Protein AF-A0A1V6EXH2-F1 (afdb_monomer_lite)

Sequence (211 aa):
MRMDSALADERDQISGRVRSLMQIILDRYKVGIEVVGVSLQQGGVRPPEQVQAAFDDVIKAGQERERAKNEAQAYANDVVPRAVGAASRLKEESEAYKARIVAQAQGDSQRFRSVLAEYQKAPQVTRDRMYLDAMQQMYGNVTKILVDSRQGSNLLYLPLDKIIQQAAAADAPAASVAAPAAPATTGTPAPAPAADSRTRDSARTRDREAR

Foldseek 3Di:
DDPVVCVVVVVVVVFVVVQVVVVVVCVVVVVPDHDPTDDDDPPPPDDDPVCPVVVVVVVVVVVVVVVVVVVVVVVCVVVVVVVVVVVVVVVVVVVVVVVVVVVVVVVVVVVVVVLVVVCVVPVPVSVVVVVVVVVCVVVVPDDDDDDDPPDDDPPPPDPVVVVVVVVVVVPPPPDDPDDDDDDDDDDDDDDDDDDDPVVVPVVPVVVPPPD

pLDDT: mean 75.91, std 19.48, range [35.06, 98.5]

Structure (mmCIF, N/CA/C/O backbone):
data_AF-A0A1V6EXH2-F1
#
_entry.id   AF-A0A1V6EXH2-F1
#
loop_
_atom_site.group_PDB
_atom_site.id
_atom_site.type_symbol
_atom_site.label_atom_id
_atom_site.label_alt_id
_atom_site.label_comp_id
_atom_site.label_asym_id
_atom_site.label_entity_id
_atom_site.label_seq_id
_atom_site.pdbx_PDB_ins_code
_atom_site.Cartn_x
_atom_site.Cartn_y
_atom_site.Cartn_z
_atom_site.occupancy
_atom_site.B_iso_or_equiv
_atom_site.auth_seq_id
_atom_site.auth_comp_id
_atom_site.auth_asym_id
_atom_site.auth_atom_id
_atom_site.pdbx_PDB_model_num
ATOM 1 N N . MET A 1 1 ? 16.613 -14.390 -39.609 1.00 47.38 1 MET A N 1
ATOM 2 C CA . MET A 1 1 ? 17.980 -13.985 -39.213 1.00 47.38 1 MET A CA 1
ATOM 3 C C . MET A 1 1 ? 18.166 -12.535 -39.617 1.00 47.38 1 MET A C 1
ATOM 5 O O . MET A 1 1 ? 17.734 -12.182 -40.706 1.00 47.38 1 MET A O 1
ATOM 9 N N . ARG A 1 2 ? 18.663 -11.681 -38.716 1.00 39.88 2 ARG A N 1
ATOM 10 C CA . ARG A 1 2 ? 18.810 -10.240 -38.971 1.00 39.88 2 ARG A CA 1
ATOM 11 C C . ARG A 1 2 ? 20.091 -10.000 -39.776 1.00 39.88 2 ARG A C 1
ATOM 13 O O . ARG A 1 2 ? 21.113 -10.603 -39.462 1.00 39.88 2 ARG A O 1
ATOM 20 N N . MET A 1 3 ? 20.027 -9.134 -40.789 1.00 54.81 3 MET A N 1
ATOM 21 C CA . MET A 1 3 ? 21.197 -8.676 -41.559 1.00 54.81 3 MET A CA 1
ATOM 22 C C . MET A 1 3 ? 22.310 -8.165 -40.626 1.00 54.81 3 MET A C 1
ATOM 24 O O . MET A 1 3 ? 23.476 -8.456 -40.848 1.00 54.81 3 MET A O 1
ATOM 28 N N . ASP A 1 4 ? 21.952 -7.524 -39.513 1.00 58.16 4 ASP A N 1
ATOM 29 C CA . ASP A 1 4 ? 22.918 -6.938 -38.573 1.00 58.16 4 ASP A CA 1
ATOM 30 C C . ASP A 1 4 ? 23.831 -7.970 -37.885 1.00 58.16 4 ASP A C 1
ATOM 32 O O . ASP A 1 4 ? 25.011 -7.700 -37.673 1.00 58.16 4 ASP A O 1
ATOM 36 N N . SER A 1 5 ? 23.317 -9.167 -37.568 1.00 56.59 5 SER A N 1
ATOM 37 C CA . SER A 1 5 ? 24.128 -10.257 -36.997 1.00 56.59 5 SER A CA 1
ATOM 38 C C . SER A 1 5 ? 24.990 -10.950 -38.054 1.00 56.59 5 SER A C 1
ATOM 40 O O . SER A 1 5 ? 26.109 -11.350 -37.758 1.00 56.59 5 SER A O 1
ATOM 42 N N . ALA A 1 6 ? 24.507 -11.025 -39.301 1.00 54.91 6 ALA A N 1
ATOM 43 C CA . ALA A 1 6 ? 25.288 -11.563 -40.413 1.00 54.91 6 ALA A CA 1
ATOM 44 C C . ALA A 1 6 ? 26.480 -10.650 -40.738 1.00 54.91 6 ALA A C 1
ATOM 46 O O . ALA A 1 6 ? 27.594 -11.133 -40.875 1.00 54.91 6 ALA A O 1
ATOM 47 N N . LEU A 1 7 ? 26.307 -9.323 -40.732 1.00 59.25 7 LEU A N 1
ATOM 48 C CA . LEU A 1 7 ? 27.417 -8.402 -40.991 1.00 59.25 7 LEU A CA 1
ATOM 49 C C . LEU A 1 7 ? 28.504 -8.413 -39.907 1.00 59.25 7 LEU A C 1
ATOM 51 O O . LEU A 1 7 ? 29.644 -8.095 -40.221 1.00 59.25 7 LEU A O 1
ATOM 55 N N . ALA A 1 8 ? 28.195 -8.717 -38.645 1.00 59.34 8 ALA A N 1
ATOM 56 C CA . ALA A 1 8 ? 29.207 -8.773 -37.586 1.00 59.34 8 ALA A CA 1
ATOM 57 C C . ALA A 1 8 ? 29.942 -10.123 -37.565 1.00 59.34 8 ALA A C 1
ATOM 59 O O . ALA A 1 8 ? 31.173 -10.138 -37.538 1.00 59.34 8 ALA A O 1
ATOM 60 N N . ASP A 1 9 ? 29.205 -11.233 -37.657 1.00 63.34 9 ASP A N 1
ATOM 61 C CA . ASP A 1 9 ? 29.773 -12.585 -37.610 1.00 63.34 9 ASP A CA 1
ATOM 62 C C . ASP A 1 9 ? 30.491 -12.962 -38.921 1.00 63.34 9 ASP A C 1
ATOM 64 O O . ASP A 1 9 ? 31.535 -13.617 -38.902 1.00 63.34 9 ASP A O 1
ATOM 68 N N . GLU A 1 10 ? 30.011 -12.493 -40.079 1.00 62.16 10 GLU A N 1
ATOM 69 C CA . GLU A 1 10 ? 30.690 -12.721 -41.363 1.00 62.16 10 GLU A CA 1
ATOM 70 C C . GLU A 1 10 ? 31.970 -11.884 -41.503 1.00 62.16 10 GLU A C 1
ATOM 72 O O . GLU A 1 10 ? 32.851 -12.246 -42.281 1.00 62.16 10 GLU A O 1
ATOM 77 N N . ARG A 1 11 ? 32.151 -10.798 -40.734 1.00 63.56 11 ARG A N 1
ATOM 78 C CA . ARG A 1 11 ? 33.383 -9.983 -40.790 1.00 63.56 11 ARG A CA 1
ATOM 79 C C . ARG A 1 11 ? 34.610 -10.727 -40.290 1.00 63.56 11 ARG A C 1
ATOM 81 O O . ARG A 1 11 ? 35.684 -10.544 -40.865 1.00 63.56 11 ARG A O 1
ATOM 88 N N . ASP A 1 12 ? 34.457 -11.553 -39.262 1.00 69.19 12 ASP A N 1
ATOM 89 C CA . ASP A 1 12 ? 35.560 -12.357 -38.731 1.00 69.19 12 ASP A CA 1
ATOM 90 C C . ASP A 1 12 ? 35.916 -13.513 -39.684 1.00 69.19 12 ASP A C 1
ATOM 92 O O . ASP A 1 12 ? 37.083 -13.820 -39.930 1.00 69.19 12 ASP A O 1
ATOM 96 N N . GLN A 1 13 ? 34.909 -14.080 -40.354 1.00 74.81 13 GLN A N 1
ATOM 97 C CA . GLN A 1 13 ? 35.129 -15.107 -41.375 1.00 74.81 13 GLN A CA 1
ATOM 98 C C . GLN A 1 13 ? 35.760 -14.538 -42.660 1.00 74.81 13 GLN A C 1
ATOM 100 O O . GLN A 1 13 ? 36.641 -15.165 -43.260 1.00 74.81 13 GLN A O 1
ATOM 105 N N . ILE A 1 14 ? 35.351 -13.338 -43.086 1.00 74.56 14 ILE A N 1
ATOM 106 C CA . ILE A 1 14 ? 35.898 -12.660 -44.270 1.00 74.56 14 ILE A CA 1
ATOM 107 C C . ILE A 1 14 ? 37.341 -12.211 -44.018 1.00 74.56 14 ILE A C 1
ATOM 109 O O . ILE A 1 14 ? 38.189 -12.408 -44.890 1.00 74.56 14 ILE A O 1
ATOM 113 N N . SER A 1 15 ? 37.656 -11.657 -42.842 1.00 73.12 15 SER A N 1
ATOM 114 C CA . SER A 1 15 ? 39.022 -11.232 -42.504 1.00 73.12 15 SER A CA 1
ATOM 115 C C . SER A 1 15 ? 40.001 -12.418 -42.521 1.00 73.12 15 SER A C 1
ATOM 117 O O . SER A 1 15 ? 41.083 -12.314 -43.110 1.00 73.12 15 SER A O 1
ATOM 119 N N . GLY A 1 16 ? 39.589 -13.579 -41.994 1.00 82.56 16 GLY A N 1
ATOM 120 C CA . GLY A 1 16 ? 40.359 -14.824 -42.041 1.00 82.56 16 GLY A CA 1
ATOM 121 C C . GLY A 1 16 ? 40.574 -15.346 -43.465 1.00 82.56 16 GLY A C 1
ATOM 122 O O . GLY A 1 16 ? 41.691 -15.720 -43.839 1.00 82.56 16 GLY A O 1
ATOM 123 N N . ARG A 1 17 ? 39.535 -15.301 -44.308 1.00 81.19 17 ARG A N 1
ATOM 124 C CA . ARG A 1 17 ? 39.637 -15.728 -45.711 1.00 81.19 17 ARG A CA 1
ATOM 125 C C . ARG A 1 17 ? 40.546 -14.807 -46.526 1.00 81.19 17 ARG A C 1
ATOM 127 O O . ARG A 1 17 ? 41.393 -15.303 -47.266 1.00 81.19 17 ARG A O 1
ATOM 134 N N . VAL A 1 18 ? 40.431 -13.490 -46.361 1.00 83.94 18 VAL A N 1
ATOM 135 C CA . VAL A 1 18 ? 41.292 -12.503 -47.039 1.00 83.94 18 VAL A CA 1
ATOM 136 C C . VAL A 1 18 ? 42.749 -12.656 -46.605 1.00 83.94 18 VAL A C 1
ATOM 138 O O . VAL A 1 18 ? 43.633 -12.652 -47.462 1.00 83.94 18 VAL A O 1
ATOM 141 N N . ARG A 1 19 ? 43.008 -12.883 -45.310 1.00 84.88 19 ARG A N 1
ATOM 142 C CA . ARG A 1 19 ? 44.354 -13.175 -44.793 1.00 84.88 19 ARG A CA 1
ATOM 143 C C . ARG A 1 19 ? 44.974 -14.385 -45.490 1.00 84.88 19 ARG A C 1
ATOM 145 O O . ARG A 1 19 ? 46.097 -14.291 -45.975 1.00 84.88 19 ARG A O 1
ATOM 152 N N . SER A 1 20 ? 44.235 -15.494 -45.581 1.00 85.00 20 SER A N 1
ATOM 153 C CA . SER A 1 20 ? 44.726 -16.717 -46.234 1.00 85.00 20 SER A CA 1
ATOM 154 C C . SER A 1 20 ? 45.063 -16.494 -47.714 1.00 85.00 20 SER A C 1
ATOM 156 O O . SER A 1 20 ? 46.105 -16.935 -48.191 1.00 85.00 20 SER A O 1
ATOM 158 N N . LEU A 1 21 ? 44.225 -15.739 -48.430 1.00 85.88 21 LEU A N 1
ATOM 159 C CA . LEU A 1 21 ? 44.400 -15.450 -49.852 1.00 85.88 21 LEU A CA 1
ATOM 160 C C . LEU A 1 21 ? 45.595 -14.521 -50.099 1.00 85.88 21 LEU A C 1
ATOM 162 O O . LEU A 1 21 ? 46.380 -14.762 -51.014 1.00 85.88 21 LEU A O 1
ATOM 166 N N . MET A 1 22 ? 45.773 -13.499 -49.257 1.00 84.50 22 MET A N 1
ATOM 167 C CA . MET A 1 22 ? 46.944 -12.622 -49.314 1.00 84.50 22 MET A CA 1
ATOM 168 C C . MET A 1 22 ? 48.240 -13.372 -49.002 1.00 84.50 22 MET A C 1
ATOM 170 O O . MET A 1 22 ? 49.219 -13.173 -49.716 1.00 84.50 22 MET A O 1
ATOM 174 N N . GLN A 1 23 ? 48.240 -14.271 -48.011 1.00 85.88 23 GLN A N 1
ATOM 175 C CA . GLN A 1 23 ? 49.413 -15.091 -47.697 1.00 85.88 23 GLN A CA 1
ATOM 176 C C . GLN A 1 23 ? 49.798 -15.987 -48.885 1.00 85.88 23 GLN A C 1
ATOM 178 O O . GLN A 1 23 ? 50.945 -15.966 -49.314 1.00 85.88 23 GLN A O 1
ATOM 183 N N . ILE A 1 24 ? 48.827 -16.666 -49.515 1.00 88.31 24 ILE A N 1
ATOM 184 C CA . ILE A 1 24 ? 49.066 -17.502 -50.709 1.00 88.31 24 ILE A CA 1
ATOM 185 C C . ILE A 1 24 ? 49.686 -16.693 -51.861 1.00 88.31 24 ILE A C 1
ATOM 187 O O . ILE A 1 24 ? 50.555 -17.192 -52.580 1.00 88.31 24 ILE A O 1
ATOM 191 N N . ILE A 1 25 ? 49.236 -15.451 -52.066 1.00 87.19 25 ILE A N 1
ATOM 192 C CA . ILE A 1 25 ? 49.776 -14.572 -53.110 1.00 87.19 25 ILE A CA 1
ATOM 193 C C . ILE A 1 25 ? 51.211 -14.148 -52.760 1.00 87.19 25 ILE A C 1
ATOM 195 O O . ILE A 1 25 ? 52.095 -14.252 -53.608 1.00 87.19 25 ILE A O 1
ATOM 199 N N . LEU A 1 26 ? 51.470 -13.720 -51.523 1.00 85.19 26 LEU A N 1
ATOM 200 C CA . LEU A 1 26 ? 52.796 -13.273 -51.077 1.00 85.19 26 LEU A CA 1
ATOM 201 C C . LEU A 1 26 ? 53.833 -14.409 -51.054 1.00 85.19 26 LEU A C 1
ATOM 203 O O . LEU A 1 26 ? 54.982 -14.192 -51.448 1.00 85.19 26 LEU A O 1
ATOM 207 N N . ASP A 1 27 ? 53.420 -15.626 -50.696 1.00 86.12 27 ASP A N 1
ATOM 208 C CA . ASP A 1 27 ? 54.259 -16.829 -50.737 1.00 86.12 27 ASP A CA 1
ATOM 209 C C . ASP A 1 27 ? 54.620 -17.205 -52.180 1.00 86.12 27 ASP A C 1
ATOM 211 O O . ASP A 1 27 ? 55.762 -17.569 -52.473 1.00 86.12 27 ASP A O 1
ATOM 215 N N . ARG A 1 28 ? 53.675 -17.044 -53.120 1.00 88.88 28 ARG A N 1
ATOM 216 C CA . ARG A 1 28 ? 53.922 -17.255 -54.556 1.00 88.88 28 ARG A CA 1
ATOM 217 C C . ARG A 1 28 ? 54.954 -16.275 -55.111 1.00 88.88 28 ARG A C 1
ATOM 219 O O . ARG A 1 28 ? 55.785 -16.674 -55.923 1.00 88.88 28 ARG A O 1
ATOM 226 N N . TYR A 1 29 ? 54.918 -15.021 -54.666 1.00 87.81 29 TYR A N 1
ATOM 227 C CA . TYR A 1 29 ? 55.912 -14.009 -55.033 1.00 87.81 29 TYR A CA 1
ATOM 228 C C . 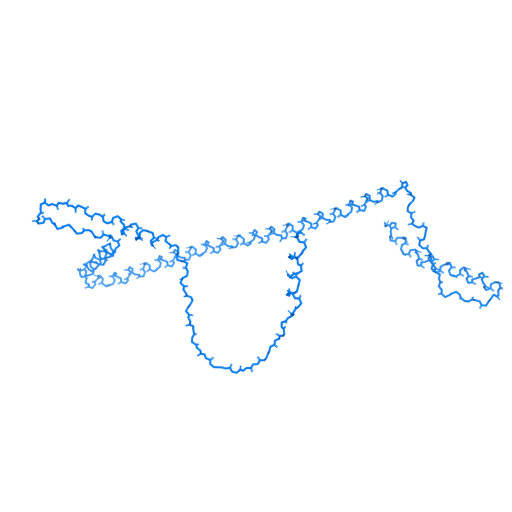TYR A 1 29 ? 57.220 -14.111 -54.223 1.00 87.81 29 TYR A C 1
ATOM 230 O O . TYR A 1 29 ? 58.145 -13.347 -54.487 1.00 87.81 29 TYR A O 1
ATOM 238 N N . LYS A 1 30 ? 57.331 -15.062 -53.277 1.00 81.38 30 LYS A N 1
ATOM 239 C CA . LYS A 1 30 ? 58.504 -15.292 -52.410 1.00 81.38 30 LYS A CA 1
ATOM 240 C C . LYS A 1 30 ? 59.009 -14.027 -51.707 1.00 81.38 30 LYS A C 1
ATOM 242 O O . LYS A 1 30 ? 60.212 -13.809 -51.589 1.00 81.38 30 LYS A O 1
ATOM 247 N N . VAL A 1 31 ? 58.086 -13.193 -51.230 1.00 82.62 31 VAL A N 1
ATOM 248 C CA . VAL A 1 31 ? 58.415 -11.870 -50.668 1.00 82.62 31 VAL A CA 1
ATOM 249 C C . VAL A 1 31 ? 58.897 -11.955 -49.207 1.00 82.62 31 VAL A C 1
ATOM 251 O O . VAL A 1 31 ? 59.455 -10.995 -48.690 1.00 82.62 31 VAL A O 1
ATOM 254 N N . GLY A 1 32 ? 58.732 -13.104 -48.535 1.00 81.06 32 GLY A N 1
ATOM 255 C CA . GLY A 1 32 ? 59.211 -13.317 -47.159 1.00 81.06 32 GLY A CA 1
ATOM 256 C C . GLY A 1 32 ? 58.443 -12.529 -46.088 1.00 81.06 32 GLY A C 1
ATOM 257 O O . GLY A 1 32 ? 58.979 -12.284 -45.012 1.00 81.06 32 GLY A O 1
ATOM 258 N N . ILE A 1 33 ? 57.208 -12.110 -46.388 1.00 83.88 33 ILE A N 1
ATOM 259 C CA . ILE A 1 33 ? 56.345 -11.317 -45.502 1.00 83.88 33 ILE A CA 1
ATOM 260 C C . ILE A 1 33 ? 55.236 -12.216 -44.939 1.00 83.88 33 ILE A C 1
ATOM 262 O O . ILE A 1 33 ? 54.557 -12.912 -45.695 1.00 83.88 33 ILE A O 1
ATOM 266 N N . GLU A 1 34 ? 55.019 -12.160 -43.624 1.00 81.50 34 GLU A N 1
ATOM 267 C CA . GLU A 1 34 ? 53.921 -12.850 -42.936 1.00 81.50 34 GLU A CA 1
ATOM 268 C C . GLU A 1 34 ? 52.808 -11.861 -42.557 1.00 81.50 34 GLU A C 1
ATOM 270 O O . GLU A 1 34 ? 53.052 -10.832 -41.921 1.00 81.50 34 GLU A O 1
ATOM 275 N N . VAL A 1 35 ? 51.564 -12.163 -42.939 1.00 80.06 35 VAL A N 1
ATOM 276 C CA . VAL A 1 35 ? 50.403 -11.322 -42.613 1.00 80.06 35 VAL A CA 1
ATOM 277 C C . VAL A 1 35 ? 49.869 -11.685 -41.223 1.00 80.06 35 VAL A C 1
ATOM 279 O O . VAL A 1 35 ? 49.237 -12.728 -41.035 1.00 80.06 35 VAL A O 1
ATOM 282 N N . VAL A 1 36 ? 50.071 -10.795 -40.245 1.00 80.25 36 VAL A N 1
ATOM 283 C CA . VAL A 1 36 ? 49.641 -10.983 -38.841 1.00 80.25 36 VAL A CA 1
ATOM 284 C C . VAL A 1 36 ? 48.136 -10.744 -38.654 1.00 80.25 36 VAL A C 1
ATOM 286 O O . VAL A 1 36 ? 47.489 -11.435 -37.870 1.00 80.25 36 VAL A O 1
ATOM 289 N N . GLY A 1 37 ? 47.541 -9.823 -39.415 1.00 75.69 37 GLY A N 1
ATOM 290 C CA . GLY A 1 37 ? 46.107 -9.545 -39.349 1.00 75.69 37 GLY A CA 1
ATOM 291 C C . GLY A 1 37 ? 45.640 -8.589 -40.441 1.00 75.69 37 GLY A C 1
ATOM 292 O O . GLY A 1 37 ? 46.395 -7.729 -40.889 1.00 75.69 37 GLY A O 1
ATOM 293 N N . VAL A 1 38 ? 44.388 -8.751 -40.870 1.00 75.94 38 VAL A N 1
ATOM 294 C CA . VAL A 1 38 ? 43.744 -7.880 -41.860 1.00 75.94 38 VAL A CA 1
ATOM 295 C C . VAL A 1 38 ? 42.632 -7.106 -41.164 1.00 75.94 38 VAL A C 1
ATOM 297 O O . VAL A 1 38 ? 41.680 -7.698 -40.662 1.00 75.94 38 VAL A O 1
ATOM 300 N N . SER A 1 39 ? 42.749 -5.779 -41.144 1.00 72.75 39 SER A N 1
ATOM 301 C CA . SER A 1 39 ? 41.699 -4.893 -40.639 1.00 72.75 39 SER A CA 1
ATOM 302 C C . SER A 1 39 ? 40.881 -4.358 -41.811 1.00 72.75 39 SER A C 1
ATOM 304 O O . SER A 1 39 ? 41.386 -3.583 -42.625 1.00 72.75 39 SER A O 1
ATOM 306 N N . LEU A 1 40 ? 39.618 -4.784 -41.925 1.00 69.12 40 LEU A N 1
ATOM 307 C CA . LEU A 1 40 ? 38.683 -4.201 -42.889 1.00 69.12 40 LEU A CA 1
ATOM 308 C C . LEU A 1 40 ? 38.353 -2.773 -42.436 1.00 69.12 40 LEU A C 1
ATOM 310 O O . LEU A 1 40 ? 37.683 -2.576 -41.418 1.00 69.12 40 LEU A O 1
ATOM 314 N N . GLN A 1 41 ? 38.814 -1.776 -43.196 1.00 65.25 41 GLN A N 1
ATOM 315 C CA . GLN A 1 41 ? 38.466 -0.380 -42.948 1.00 65.25 41 GLN A CA 1
ATOM 316 C C . GLN A 1 41 ? 36.952 -0.198 -43.112 1.00 65.25 41 GLN A C 1
ATOM 318 O O . GLN A 1 41 ? 36.366 -0.556 -44.131 1.00 65.25 41 GLN A O 1
ATOM 323 N N . GLN A 1 42 ? 36.319 0.369 -42.087 1.00 58.34 42 GLN A N 1
ATOM 324 C CA . GLN A 1 42 ? 34.865 0.498 -41.915 1.00 58.34 42 GLN A CA 1
ATOM 325 C C . GLN A 1 42 ? 34.169 1.410 -42.957 1.00 58.34 42 GLN A C 1
ATOM 327 O O . GLN A 1 42 ? 32.986 1.706 -42.824 1.00 58.34 42 GLN A O 1
ATOM 332 N N . GLY A 1 43 ? 34.877 1.867 -43.994 1.00 52.59 43 GLY A N 1
ATOM 333 C CA . GLY A 1 43 ? 34.437 2.921 -44.914 1.00 52.59 43 GLY A CA 1
ATOM 334 C C . GLY A 1 43 ? 33.373 2.534 -45.949 1.00 52.59 43 GLY A C 1
ATOM 335 O O . GLY A 1 43 ? 32.924 3.409 -46.678 1.00 52.59 43 GLY A O 1
ATOM 336 N N . GLY A 1 44 ? 32.960 1.264 -46.035 1.00 52.59 44 GLY A N 1
ATOM 337 C CA . GLY A 1 44 ? 32.038 0.776 -47.076 1.00 52.59 44 GLY A CA 1
ATOM 338 C C . GLY A 1 44 ? 30.628 0.394 -46.614 1.00 52.59 44 GLY A C 1
ATOM 339 O O . GLY A 1 44 ? 29.803 0.042 -47.447 1.00 52.59 44 GLY A O 1
ATOM 340 N N . VAL A 1 45 ? 30.327 0.449 -45.314 1.00 56.94 45 VAL A N 1
ATOM 341 C CA . VAL A 1 45 ? 29.019 0.028 -44.768 1.00 56.94 45 VAL A CA 1
ATOM 342 C C . VAL A 1 45 ? 28.205 1.253 -44.346 1.00 56.94 45 VAL A C 1
ATOM 344 O O . VAL A 1 45 ? 27.707 1.348 -43.229 1.00 56.94 45 VAL A O 1
ATOM 347 N N . ARG A 1 46 ? 28.112 2.247 -45.234 1.00 59.72 46 ARG A N 1
ATOM 348 C CA . ARG A 1 46 ? 27.093 3.297 -45.135 1.00 59.72 46 ARG A CA 1
ATOM 349 C C . ARG A 1 46 ? 25.968 2.930 -46.099 1.00 59.72 46 ARG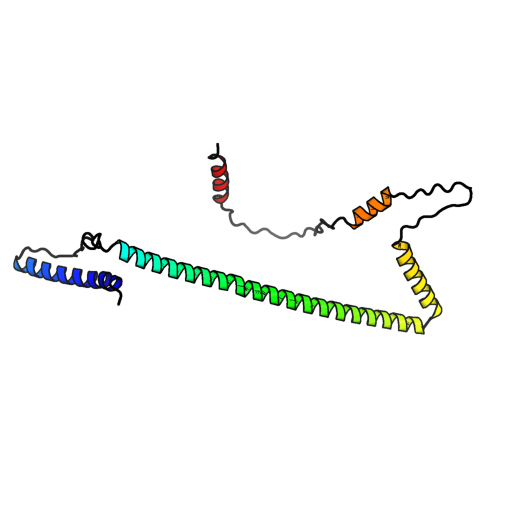 A C 1
ATOM 351 O O . ARG A 1 46 ? 26.254 2.771 -47.286 1.00 59.72 46 ARG A O 1
ATOM 358 N N . PRO A 1 47 ? 24.717 2.782 -45.628 1.00 62.03 47 PRO A N 1
ATOM 359 C CA . PRO A 1 47 ? 23.583 2.622 -46.524 1.00 62.03 47 PRO A CA 1
ATOM 360 C C . PRO A 1 47 ? 23.562 3.792 -47.522 1.00 62.03 47 PRO A C 1
ATOM 362 O O . PRO A 1 47 ? 23.792 4.930 -47.100 1.00 62.03 47 PRO A O 1
ATOM 365 N N . PRO A 1 48 ? 23.329 3.556 -48.824 1.00 74.31 48 PRO A N 1
ATOM 366 C CA . PRO A 1 48 ? 23.150 4.641 -49.786 1.00 74.31 48 PRO A CA 1
ATOM 367 C C . PRO A 1 48 ? 22.022 5.570 -49.310 1.00 74.31 48 PRO A C 1
ATOM 369 O O . PRO A 1 48 ? 21.053 5.097 -48.713 1.00 74.31 48 PRO A O 1
ATOM 372 N N . GLU A 1 49 ? 22.134 6.881 -49.554 1.00 74.44 49 GLU A N 1
ATOM 373 C CA . GLU A 1 49 ? 21.227 7.898 -48.972 1.00 74.44 49 GLU A CA 1
ATOM 374 C C . GLU A 1 49 ? 19.738 7.608 -49.211 1.00 74.44 49 GLU A C 1
ATOM 376 O O . GLU A 1 49 ? 18.893 7.928 -48.382 1.00 74.44 49 GLU A O 1
ATOM 381 N N . GLN A 1 50 ? 19.426 6.907 -50.302 1.00 74.12 50 GLN A N 1
ATOM 382 C CA . GLN A 1 50 ? 18.072 6.519 -50.693 1.00 74.12 50 GLN A CA 1
ATOM 383 C C . GLN A 1 50 ? 17.369 5.581 -49.691 1.00 74.12 50 GLN A C 1
ATOM 385 O O . GLN A 1 50 ? 16.146 5.499 -49.720 1.00 74.12 50 GLN A O 1
ATOM 390 N N . VAL A 1 51 ? 18.102 4.876 -48.814 1.00 76.25 51 VAL A N 1
ATOM 391 C CA . VAL A 1 51 ? 17.527 3.876 -47.885 1.00 76.25 51 VAL A CA 1
ATOM 392 C C . VAL A 1 51 ? 17.763 4.224 -46.408 1.00 76.25 51 VAL A C 1
ATOM 394 O O . VAL A 1 51 ? 17.168 3.597 -45.537 1.00 76.25 51 VAL A O 1
ATOM 397 N N . GLN A 1 52 ? 18.567 5.247 -46.096 1.00 78.12 52 GLN A N 1
ATOM 398 C CA . GLN A 1 52 ? 18.862 5.640 -44.706 1.00 78.12 52 GLN A CA 1
ATOM 399 C C . GLN A 1 52 ? 17.591 5.982 -43.917 1.00 78.12 52 GLN A C 1
ATOM 401 O O . GLN A 1 52 ? 17.389 5.432 -42.840 1.00 78.12 52 GLN A O 1
ATOM 406 N N . ALA A 1 53 ? 16.679 6.766 -44.505 1.00 85.62 53 ALA A N 1
ATOM 407 C CA . ALA A 1 53 ? 15.434 7.167 -43.846 1.00 85.62 53 ALA A CA 1
ATOM 408 C C . ALA A 1 53 ? 14.569 5.968 -43.402 1.00 85.62 53 ALA A C 1
ATOM 410 O O . ALA A 1 53 ? 14.054 5.951 -42.289 1.00 85.62 53 ALA A O 1
ATOM 411 N N . ALA A 1 54 ? 14.461 4.927 -44.235 1.00 85.06 54 ALA A N 1
ATOM 412 C CA . ALA A 1 54 ? 13.672 3.739 -43.908 1.00 85.06 54 ALA A CA 1
ATOM 413 C C . ALA A 1 54 ? 14.318 2.880 -42.803 1.00 85.06 54 ALA A C 1
ATOM 415 O O . ALA A 1 54 ? 13.610 2.270 -42.002 1.00 85.06 54 ALA A O 1
ATOM 416 N N . PHE A 1 55 ? 15.653 2.827 -42.739 1.00 82.69 55 PHE A N 1
ATOM 417 C CA . PHE A 1 55 ? 16.361 2.146 -41.650 1.00 82.69 55 PHE A CA 1
ATOM 418 C C . PHE A 1 55 ? 16.255 2.920 -40.334 1.00 82.69 55 PHE A C 1
ATOM 420 O O . PHE A 1 55 ? 15.991 2.313 -39.293 1.00 82.69 55 PHE A O 1
ATOM 427 N N . ASP A 1 56 ? 16.399 4.243 -40.387 1.00 87.06 56 ASP A N 1
ATOM 428 C CA . ASP A 1 56 ? 16.252 5.115 -39.223 1.00 87.06 56 ASP A CA 1
ATOM 429 C C . ASP A 1 56 ? 14.839 5.010 -38.632 1.00 87.06 56 ASP A C 1
ATOM 431 O O . ASP A 1 56 ? 14.685 4.903 -37.413 1.00 87.06 56 ASP A O 1
ATOM 435 N N . ASP A 1 57 ? 13.812 4.919 -39.482 1.00 90.69 57 ASP A N 1
ATOM 436 C CA . ASP A 1 57 ? 12.429 4.703 -39.055 1.00 90.69 57 ASP A CA 1
ATOM 437 C C . ASP A 1 57 ? 12.235 3.358 -38.340 1.00 90.69 57 ASP A C 1
ATOM 439 O O . ASP A 1 57 ? 11.579 3.302 -37.297 1.00 90.69 57 ASP A O 1
ATOM 443 N N . VAL A 1 58 ? 12.837 2.269 -38.833 1.00 91.69 58 VAL A N 1
ATOM 444 C CA . VAL A 1 58 ? 12.758 0.951 -38.174 1.00 91.69 58 VAL A CA 1
ATOM 445 C C . VAL A 1 58 ? 13.454 0.968 -36.814 1.00 91.69 58 VAL A C 1
ATOM 447 O O . VAL A 1 58 ? 12.934 0.404 -35.846 1.00 91.69 58 VAL A O 1
ATOM 450 N N . ILE A 1 59 ? 14.608 1.630 -36.708 1.00 89.38 59 ILE A N 1
ATOM 451 C CA . ILE A 1 59 ? 15.331 1.768 -35.438 1.00 89.38 59 ILE A CA 1
ATOM 452 C C . ILE A 1 59 ? 14.505 2.602 -34.457 1.00 89.38 59 ILE A C 1
ATOM 454 O O . ILE A 1 59 ? 14.320 2.186 -33.310 1.00 89.38 59 ILE A O 1
ATOM 458 N N . LYS A 1 60 ? 13.959 3.737 -34.906 1.00 94.88 60 LYS A N 1
ATOM 459 C CA . LYS A 1 60 ? 13.112 4.613 -34.094 1.00 94.88 60 LYS A CA 1
ATOM 460 C C . LYS A 1 60 ? 11.863 3.884 -33.602 1.00 94.88 60 LYS A C 1
ATOM 462 O O . LYS A 1 60 ? 11.593 3.896 -32.403 1.00 94.88 60 LYS A O 1
ATOM 467 N N . ALA A 1 61 ? 11.161 3.173 -34.483 1.00 95.06 61 ALA A N 1
ATOM 468 C CA . ALA A 1 61 ? 10.001 2.365 -34.117 1.00 95.06 61 ALA A CA 1
ATOM 469 C C . ALA A 1 61 ? 10.366 1.246 -33.125 1.00 95.06 61 ALA A C 1
ATOM 471 O O . ALA A 1 61 ? 9.619 0.972 -32.185 1.00 95.06 61 ALA A O 1
ATOM 472 N N . GLY A 1 62 ? 11.533 0.614 -33.292 1.00 95.81 62 GLY A N 1
ATOM 473 C CA . GLY A 1 62 ? 12.046 -0.388 -32.359 1.00 95.81 62 GLY A CA 1
ATOM 474 C C . GLY A 1 62 ? 12.306 0.181 -30.962 1.00 95.81 62 GLY A C 1
ATOM 475 O O . GLY A 1 62 ? 11.891 -0.419 -29.967 1.00 95.81 62 GLY A O 1
ATOM 476 N N . GLN A 1 63 ? 12.944 1.351 -30.887 1.00 96.00 63 GLN A N 1
ATOM 477 C CA . GLN A 1 63 ? 13.200 2.059 -29.631 1.00 96.00 63 GLN A CA 1
ATOM 478 C C . GLN A 1 63 ? 11.903 2.514 -28.963 1.00 96.00 63 GLN A C 1
ATOM 480 O O . GLN A 1 63 ? 11.739 2.331 -27.760 1.00 96.00 63 GLN A O 1
ATOM 485 N N . GLU A 1 64 ? 10.964 3.059 -29.734 1.00 97.12 64 GLU A N 1
ATOM 486 C CA . GLU A 1 64 ? 9.674 3.518 -29.224 1.00 97.12 64 GLU A CA 1
ATOM 487 C C . GLU A 1 64 ? 8.832 2.357 -28.690 1.00 97.12 64 GLU A C 1
ATOM 489 O O . GLU A 1 64 ? 8.267 2.453 -27.603 1.00 97.12 64 GLU A O 1
ATOM 494 N N . ARG A 1 65 ? 8.843 1.206 -29.372 1.00 96.81 65 ARG A N 1
ATOM 495 C CA . ARG A 1 65 ? 8.216 -0.024 -28.875 1.00 96.81 65 ARG A CA 1
ATOM 496 C C . ARG A 1 65 ? 8.819 -0.479 -27.546 1.00 96.81 65 ARG A C 1
ATOM 498 O O . ARG A 1 65 ? 8.081 -0.860 -26.639 1.00 96.81 65 ARG A O 1
ATOM 505 N N . GLU A 1 66 ? 10.147 -0.476 -27.427 1.00 97.31 66 GLU A N 1
ATOM 506 C CA . GLU A 1 66 ? 10.811 -0.897 -26.189 1.00 97.31 66 GLU A CA 1
ATOM 507 C C . GLU A 1 66 ? 10.552 0.101 -25.054 1.00 97.31 66 GLU A C 1
ATOM 509 O O . GLU A 1 66 ? 10.269 -0.302 -23.927 1.00 97.31 66 GLU A O 1
ATOM 514 N N . ARG A 1 67 ? 10.547 1.401 -25.365 1.00 97.56 67 ARG A N 1
ATOM 515 C CA . ARG A 1 67 ? 10.171 2.462 -24.430 1.00 97.56 67 ARG A CA 1
ATOM 516 C C . ARG A 1 67 ? 8.738 2.289 -23.935 1.00 97.56 67 ARG A C 1
ATOM 518 O O . ARG A 1 67 ? 8.537 2.227 -22.728 1.00 97.56 67 ARG A O 1
ATOM 525 N N . ALA A 1 68 ? 7.772 2.136 -24.838 1.00 97.75 68 ALA A N 1
ATOM 526 C CA . ALA A 1 68 ? 6.368 1.938 -24.487 1.00 97.75 68 ALA A CA 1
ATOM 527 C C . ALA A 1 68 ? 6.170 0.681 -23.624 1.00 97.75 68 ALA A C 1
ATOM 529 O O . ALA A 1 68 ? 5.397 0.685 -22.667 1.00 97.75 68 ALA A O 1
ATOM 530 N N . LYS A 1 69 ? 6.913 -0.395 -23.912 1.00 97.88 69 LYS A N 1
ATOM 531 C CA . LYS A 1 69 ? 6.895 -1.616 -23.099 1.00 97.88 69 LYS A CA 1
ATOM 532 C C . LYS A 1 69 ? 7.456 -1.377 -21.695 1.00 97.88 69 LYS A C 1
ATOM 534 O O . LYS A 1 69 ? 6.845 -1.820 -20.724 1.00 97.88 69 LYS A O 1
ATOM 539 N N . ASN A 1 70 ? 8.581 -0.674 -21.579 1.00 97.50 70 ASN A N 1
ATOM 540 C CA . ASN A 1 70 ? 9.189 -0.345 -20.289 1.00 97.50 70 ASN A CA 1
ATOM 541 C C . ASN A 1 70 ? 8.297 0.593 -19.465 1.00 97.50 70 ASN A C 1
ATOM 543 O O . ASN A 1 70 ? 8.143 0.387 -18.265 1.00 97.50 70 ASN A O 1
ATOM 547 N N . GLU A 1 71 ? 7.660 1.575 -20.102 1.00 97.62 71 GLU A N 1
ATOM 548 C CA . GLU A 1 71 ? 6.698 2.477 -19.461 1.00 97.62 71 GLU A CA 1
ATOM 549 C C . GLU A 1 71 ? 5.460 1.716 -18.965 1.00 97.62 71 GLU A C 1
ATOM 551 O O . GLU A 1 71 ? 5.046 1.897 -17.821 1.00 97.62 71 GLU A O 1
ATOM 556 N N . ALA A 1 72 ? 4.913 0.797 -19.767 1.00 97.44 72 ALA A N 1
ATOM 557 C CA . ALA A 1 72 ? 3.792 -0.047 -19.353 1.00 97.44 72 ALA A CA 1
ATOM 558 C C . ALA A 1 72 ? 4.156 -0.966 -18.175 1.00 97.44 72 ALA A C 1
ATOM 560 O O . ALA A 1 72 ? 3.370 -1.125 -17.239 1.00 97.44 72 ALA A O 1
ATOM 561 N N . GLN A 1 73 ? 5.359 -1.549 -18.189 1.00 97.88 73 GLN A N 1
ATOM 562 C CA . GLN A 1 73 ? 5.861 -2.351 -17.073 1.00 97.88 73 GLN A CA 1
ATOM 563 C C . GLN A 1 73 ? 6.064 -1.503 -15.817 1.00 97.88 73 GLN A C 1
ATOM 565 O O . GLN A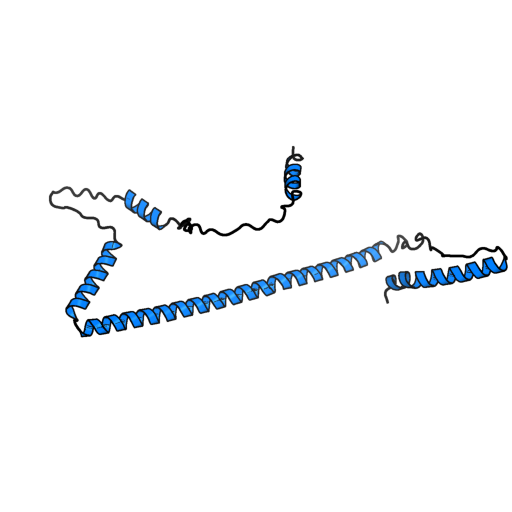 1 73 ? 5.652 -1.918 -14.737 1.00 97.88 73 GLN A O 1
ATOM 570 N N . ALA A 1 74 ? 6.642 -0.306 -15.943 1.00 97.56 74 ALA A N 1
ATOM 571 C CA . ALA A 1 74 ? 6.795 0.625 -14.831 1.00 97.56 74 ALA A CA 1
ATOM 572 C C . ALA A 1 74 ? 5.434 1.022 -14.239 1.00 97.56 74 ALA A C 1
ATOM 574 O O . ALA A 1 74 ? 5.273 1.009 -13.021 1.00 97.56 74 ALA A O 1
ATOM 575 N N . TYR A 1 75 ? 4.436 1.291 -15.087 1.00 97.38 75 TYR A N 1
ATOM 576 C CA . TYR A 1 75 ? 3.078 1.606 -14.651 1.00 97.38 75 TYR A CA 1
ATOM 577 C C . TYR A 1 75 ? 2.432 0.440 -13.892 1.00 97.38 75 TYR A C 1
ATOM 579 O O . TYR A 1 75 ? 1.902 0.632 -12.799 1.00 97.38 75 TYR A O 1
ATOM 587 N N . ALA A 1 76 ? 2.525 -0.786 -14.415 1.00 97.06 76 ALA A N 1
ATOM 588 C CA . ALA A 1 76 ? 2.027 -1.974 -13.722 1.00 97.06 76 ALA A CA 1
ATOM 589 C C . ALA A 1 76 ? 2.733 -2.185 -12.369 1.00 97.06 76 ALA A C 1
ATOM 591 O O . ALA A 1 76 ? 2.080 -2.476 -11.365 1.00 97.06 76 ALA A O 1
ATOM 592 N N . ASN A 1 77 ? 4.051 -1.977 -12.339 1.00 97.44 77 ASN A N 1
ATOM 593 C CA . ASN A 1 77 ? 4.870 -2.100 -11.138 1.00 97.44 77 ASN A CA 1
ATOM 594 C C . ASN A 1 77 ? 4.607 -0.995 -10.097 1.00 97.44 77 ASN A C 1
ATOM 596 O O . ASN A 1 77 ? 4.918 -1.213 -8.933 1.00 97.44 77 ASN A O 1
ATOM 600 N N . ASP A 1 78 ? 4.033 0.157 -10.460 1.00 96.94 78 ASP A N 1
ATOM 601 C CA . ASP A 1 78 ? 3.580 1.177 -9.493 1.00 96.94 78 ASP A CA 1
ATOM 602 C C . ASP A 1 78 ? 2.136 0.917 -9.033 1.00 96.94 78 ASP A C 1
ATOM 604 O O . ASP A 1 78 ? 1.840 0.911 -7.835 1.00 96.94 78 ASP A O 1
ATOM 608 N N . VAL A 1 79 ? 1.221 0.640 -9.967 1.00 98.00 79 VAL A N 1
ATOM 609 C CA . VAL A 1 79 ? -0.213 0.530 -9.660 1.00 98.00 79 VAL A CA 1
ATOM 610 C C . VAL A 1 79 ? -0.537 -0.720 -8.850 1.00 98.00 79 VAL A C 1
ATOM 612 O O . VAL A 1 79 ? -1.291 -0.628 -7.878 1.00 98.00 79 VAL A O 1
ATOM 615 N N . VAL A 1 80 ? 0.024 -1.880 -9.206 1.00 97.31 80 VAL A N 1
ATOM 616 C CA . VAL A 1 80 ? -0.309 -3.143 -8.528 1.00 97.31 80 VAL A CA 1
ATOM 617 C C . VAL A 1 80 ? 0.108 -3.107 -7.051 1.00 97.31 80 VAL A C 1
ATOM 619 O O . VAL A 1 80 ? -0.755 -3.339 -6.200 1.00 97.31 80 VAL A O 1
ATOM 622 N N . PRO A 1 81 ? 1.353 -2.742 -6.683 1.00 97.88 81 PRO A N 1
ATOM 623 C CA . PRO A 1 81 ? 1.739 -2.660 -5.275 1.00 97.88 81 PRO A CA 1
ATOM 624 C C . PRO A 1 81 ? 0.985 -1.574 -4.512 1.00 97.88 81 PRO A C 1
ATOM 626 O O . PRO A 1 81 ? 0.624 -1.783 -3.355 1.00 97.88 81 PRO A O 1
ATOM 629 N N . ARG A 1 82 ? 0.689 -0.432 -5.149 1.00 97.69 82 ARG A N 1
ATOM 630 C CA . ARG A 1 82 ? -0.095 0.637 -4.520 1.00 97.69 82 ARG A CA 1
ATOM 631 C C . ARG A 1 82 ? -1.517 0.182 -4.197 1.00 97.69 82 ARG A C 1
ATOM 633 O O . ARG A 1 82 ? -2.000 0.444 -3.096 1.00 97.69 82 ARG A O 1
ATOM 640 N N . ALA A 1 83 ? -2.170 -0.520 -5.123 1.00 97.69 83 ALA A N 1
ATOM 641 C CA . ALA A 1 83 ? -3.507 -1.068 -4.921 1.00 97.69 83 ALA A CA 1
ATOM 642 C C . ALA A 1 83 ? -3.521 -2.146 -3.826 1.00 97.69 83 ALA A C 1
ATOM 644 O O . ALA A 1 83 ? -4.374 -2.105 -2.941 1.00 97.69 83 ALA A O 1
ATOM 645 N N . VAL A 1 84 ? -2.542 -3.059 -3.830 1.00 98.06 84 VAL A N 1
ATOM 646 C CA . VAL A 1 84 ? -2.396 -4.082 -2.781 1.00 98.06 84 VAL A CA 1
ATOM 647 C C . VAL A 1 84 ? -2.147 -3.435 -1.418 1.00 98.06 84 VAL A C 1
ATOM 649 O O . VAL A 1 84 ? -2.803 -3.795 -0.445 1.00 98.06 84 VAL A O 1
ATOM 652 N N . GLY A 1 85 ? -1.269 -2.433 -1.340 1.00 98.25 85 GLY A N 1
ATOM 653 C CA . GLY A 1 85 ? -1.005 -1.700 -0.102 1.00 98.25 85 GLY A CA 1
ATOM 654 C C . GLY A 1 85 ? -2.235 -0.958 0.430 1.00 98.25 85 GLY A C 1
ATOM 655 O O . GLY A 1 85 ? -2.490 -0.969 1.634 1.00 98.25 85 GLY A O 1
ATOM 656 N N . ALA A 1 86 ? -3.031 -0.349 -0.454 1.00 98.06 86 ALA A N 1
ATOM 657 C CA . ALA A 1 86 ? -4.288 0.291 -0.075 1.00 98.06 86 ALA A CA 1
ATOM 658 C C . ALA A 1 86 ? -5.323 -0.728 0.433 1.00 98.06 86 ALA A C 1
ATOM 660 O O . ALA A 1 86 ? -5.973 -0.483 1.449 1.00 98.06 86 ALA A O 1
ATOM 661 N N . ALA A 1 87 ? -5.437 -1.884 -0.228 1.00 97.94 87 ALA A N 1
ATOM 662 C CA . ALA A 1 87 ? -6.332 -2.958 0.191 1.00 97.94 87 ALA A CA 1
ATOM 663 C C . ALA A 1 87 ? -5.938 -3.533 1.561 1.00 97.94 87 ALA A C 1
ATOM 665 O O . ALA A 1 87 ? -6.800 -3.692 2.426 1.00 97.94 87 ALA A O 1
ATOM 666 N N . SER A 1 88 ? -4.645 -3.787 1.790 1.00 98.12 88 SER A N 1
ATOM 667 C CA . SER A 1 88 ? -4.139 -4.247 3.089 1.00 98.12 88 SER A CA 1
ATOM 668 C C . SER A 1 88 ? -4.420 -3.234 4.195 1.00 98.12 88 SER A C 1
ATOM 670 O O . SER A 1 88 ? -4.934 -3.613 5.242 1.00 98.12 88 SER A O 1
ATOM 672 N N . ARG A 1 89 ? -4.191 -1.938 3.941 1.00 98.31 89 ARG A N 1
ATOM 673 C CA . ARG A 1 89 ? -4.501 -0.873 4.905 1.00 98.31 89 ARG A CA 1
ATOM 674 C C . ARG A 1 89 ? -5.982 -0.846 5.274 1.00 98.31 89 ARG A C 1
ATOM 676 O O . ARG A 1 89 ? -6.310 -0.785 6.452 1.00 98.31 89 ARG A O 1
ATOM 683 N N . LEU A 1 90 ? -6.873 -0.919 4.284 1.00 98.25 90 LEU A N 1
ATOM 684 C CA . LEU A 1 90 ? -8.318 -0.920 4.524 1.00 98.25 90 LEU A CA 1
ATOM 685 C C . LEU A 1 90 ? -8.758 -2.146 5.336 1.00 98.25 90 LEU A C 1
ATOM 687 O O . LEU A 1 90 ? -9.628 -2.050 6.206 1.00 98.25 90 LEU A O 1
ATOM 691 N N . LYS A 1 91 ? -8.145 -3.304 5.070 1.00 98.25 91 LYS A N 1
ATOM 692 C CA . LYS A 1 91 ? -8.394 -4.531 5.826 1.00 98.25 91 LYS A CA 1
ATOM 693 C C . LYS A 1 91 ? -7.935 -4.392 7.278 1.00 98.25 91 LYS A C 1
ATOM 695 O O . LYS A 1 91 ? -8.722 -4.671 8.177 1.00 98.25 91 LYS A O 1
ATOM 700 N N . GLU A 1 92 ? -6.715 -3.914 7.507 1.00 98.12 92 GLU A N 1
ATOM 701 C CA . GLU A 1 92 ? -6.175 -3.680 8.852 1.00 98.12 92 GLU A CA 1
ATOM 702 C C . GLU A 1 92 ? -6.995 -2.641 9.624 1.00 98.12 92 GLU A C 1
ATOM 704 O O . GLU A 1 92 ? -7.289 -2.841 10.798 1.00 98.12 92 GLU A O 1
ATOM 709 N N . GLU A 1 93 ? -7.441 -1.566 8.972 1.00 98.25 93 GLU A N 1
ATOM 710 C CA . GLU A 1 93 ? -8.310 -0.559 9.586 1.00 98.25 93 GLU A CA 1
ATOM 711 C C . GLU A 1 93 ? -9.667 -1.150 9.991 1.00 98.25 93 GLU A C 1
ATOM 713 O O . GLU A 1 93 ? -10.158 -0.901 11.095 1.00 98.25 93 GLU A O 1
ATOM 718 N N . SER A 1 94 ? -10.245 -1.999 9.138 1.00 98.12 94 SER A N 1
ATOM 719 C CA . SER A 1 94 ? -11.499 -2.703 9.430 1.00 98.12 94 SER A CA 1
ATOM 720 C C . SER A 1 94 ? -11.342 -3.684 10.596 1.00 98.12 94 SER A C 1
ATOM 722 O O . SER A 1 94 ? -12.199 -3.757 11.481 1.00 98.12 94 SER A O 1
ATOM 724 N N . GLU A 1 95 ? -10.236 -4.429 10.629 1.00 98.12 95 GLU A N 1
ATOM 725 C CA . GLU A 1 95 ? -9.906 -5.348 11.719 1.00 98.12 95 GLU A CA 1
ATOM 726 C C . GLU A 1 95 ? -9.646 -4.595 13.029 1.00 98.12 95 GLU A C 1
ATOM 728 O O . GLU A 1 95 ? -10.164 -4.994 14.074 1.00 98.12 95 GLU A O 1
ATOM 733 N N . ALA A 1 96 ? -8.937 -3.466 12.976 1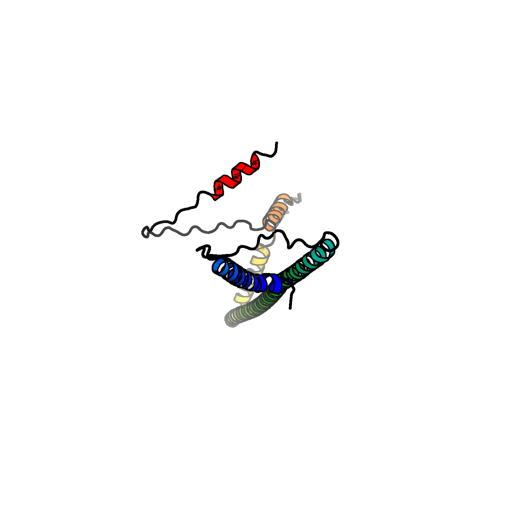.00 98.50 96 ALA A N 1
ATOM 734 C CA . ALA A 1 96 ? -8.707 -2.592 14.119 1.00 98.50 96 ALA A CA 1
ATOM 735 C C . ALA A 1 96 ? -10.014 -1.985 14.645 1.00 98.50 96 ALA A C 1
ATOM 737 O O . ALA A 1 96 ? -10.234 -1.954 15.858 1.00 98.50 96 ALA A O 1
ATOM 738 N N . TYR A 1 97 ? -10.911 -1.546 13.757 1.00 98.25 97 TYR A N 1
ATOM 739 C CA . TYR A 1 97 ? -12.232 -1.051 14.140 1.00 98.25 97 TYR A CA 1
ATOM 740 C C . TYR A 1 97 ? -13.049 -2.144 14.830 1.00 98.25 97 TYR A C 1
ATOM 742 O O . TYR A 1 97 ? -13.549 -1.942 15.938 1.00 98.25 97 TYR A O 1
ATOM 750 N N . LYS A 1 98 ? -13.115 -3.340 14.235 1.00 98.19 98 LYS A N 1
ATOM 751 C CA . LYS A 1 98 ? -13.780 -4.498 14.841 1.00 98.19 98 LYS A CA 1
ATOM 752 C C . LYS A 1 98 ? -13.197 -4.818 16.218 1.00 98.19 98 LYS A C 1
ATOM 754 O O . LYS A 1 98 ? -13.953 -4.987 17.173 1.00 98.19 98 LYS A O 1
ATOM 759 N N . ALA A 1 99 ? -11.872 -4.883 16.336 1.00 98.19 99 ALA A N 1
ATOM 760 C CA . ALA A 1 99 ? -11.191 -5.161 17.595 1.00 98.19 99 ALA A CA 1
ATOM 761 C C . ALA A 1 99 ? -11.497 -4.093 18.653 1.00 98.19 99 ALA A C 1
ATOM 763 O O . ALA A 1 99 ? -11.784 -4.439 19.796 1.00 98.19 99 ALA A O 1
ATOM 764 N N . ARG A 1 100 ? -11.521 -2.809 18.269 1.00 98.19 100 ARG A N 1
ATOM 765 C CA . ARG A 1 100 ? -11.897 -1.698 19.152 1.00 98.19 100 ARG A CA 1
ATOM 766 C C . ARG A 1 100 ? -13.316 -1.864 19.688 1.00 98.19 100 ARG A C 1
ATOM 768 O O . ARG A 1 100 ? -13.510 -1.765 20.894 1.00 98.19 100 ARG A O 1
ATOM 775 N N . ILE A 1 101 ? -14.286 -2.153 18.820 1.00 98.31 101 ILE A N 1
ATOM 776 C CA . ILE A 1 101 ? -15.687 -2.337 19.228 1.00 98.31 101 ILE A CA 1
ATOM 777 C C . ILE A 1 101 ? -15.834 -3.544 20.159 1.00 98.31 101 ILE A C 1
ATOM 779 O O . ILE A 1 101 ? -16.496 -3.445 21.190 1.00 98.31 101 ILE A O 1
ATOM 783 N N . VAL A 1 102 ? -15.183 -4.667 19.845 1.00 98.12 102 VAL A N 1
ATOM 784 C CA . VAL A 1 102 ? -15.215 -5.864 20.700 1.00 98.12 102 VAL A CA 1
ATOM 785 C C . VAL A 1 102 ? -14.573 -5.585 22.059 1.00 98.12 102 VAL A C 1
ATOM 787 O O . VAL A 1 102 ? -15.167 -5.915 23.083 1.00 98.12 102 VAL A O 1
ATOM 790 N N . ALA A 1 103 ? -13.401 -4.949 22.088 1.00 97.88 103 ALA A N 1
ATOM 791 C CA . ALA A 1 103 ? -12.705 -4.615 23.327 1.00 97.88 103 ALA A CA 1
ATOM 792 C C . ALA A 1 103 ? -13.506 -3.626 24.184 1.00 97.88 103 ALA A C 1
ATOM 794 O O . ALA A 1 103 ? -13.615 -3.813 25.394 1.00 97.88 103 ALA A O 1
ATOM 795 N N . GLN A 1 104 ? -14.123 -2.617 23.564 1.00 97.94 104 GLN A N 1
ATOM 796 C CA . GLN A 1 104 ? -14.995 -1.673 24.256 1.00 97.94 104 GLN A CA 1
ATOM 797 C C . GLN A 1 104 ? -16.220 -2.383 24.843 1.00 97.94 104 GLN A C 1
ATOM 799 O O . GLN A 1 104 ? -16.487 -2.247 26.033 1.00 97.94 104 GLN A O 1
ATOM 804 N N . ALA A 1 105 ? -16.910 -3.215 24.057 1.00 97.62 105 ALA A N 1
ATOM 805 C CA . ALA A 1 105 ? -18.066 -3.973 24.532 1.00 97.62 105 ALA A CA 1
ATOM 806 C C . ALA A 1 105 ? -17.705 -4.937 25.677 1.00 97.62 105 ALA A C 1
ATOM 808 O O . ALA A 1 105 ? -18.459 -5.078 26.644 1.00 97.62 105 ALA A O 1
ATOM 809 N N . GLN A 1 106 ? -16.541 -5.589 25.600 1.00 97.56 106 GLN A N 1
ATOM 810 C CA . GLN A 1 106 ? -16.028 -6.446 26.669 1.00 97.56 106 GLN A CA 1
ATOM 811 C C . GLN A 1 106 ? -15.688 -5.642 27.926 1.00 97.56 106 GLN A C 1
ATOM 813 O O . GLN A 1 106 ? -16.083 -6.047 29.020 1.00 97.56 106 GLN A O 1
ATOM 818 N N . GLY A 1 107 ? -15.014 -4.499 27.782 1.00 97.94 107 GLY A N 1
ATOM 819 C CA . GLY A 1 107 ? -14.693 -3.597 28.886 1.00 97.94 107 GLY A CA 1
ATOM 820 C C . GLY A 1 107 ? -15.949 -3.059 29.570 1.00 97.94 107 GLY A C 1
ATOM 821 O O . GLY A 1 107 ? -16.063 -3.130 30.791 1.00 97.94 107 GLY A O 1
ATOM 822 N N . ASP A 1 108 ? -16.937 -2.612 28.798 1.00 96.25 108 ASP A N 1
ATOM 823 C CA . ASP A 1 108 ? -18.221 -2.130 29.314 1.00 96.25 108 ASP A CA 1
ATOM 824 C C . ASP A 1 108 ? -18.996 -3.237 30.034 1.00 96.25 108 ASP A C 1
ATOM 826 O O . ASP A 1 108 ? -19.514 -3.021 31.130 1.00 96.25 108 ASP A O 1
ATOM 830 N N . SER A 1 109 ? -18.995 -4.454 29.485 1.00 96.81 109 SER A N 1
ATOM 831 C CA . SER A 1 109 ? -19.599 -5.621 30.139 1.00 96.81 109 SER A CA 1
ATOM 832 C C . SER A 1 109 ? -18.908 -5.962 31.461 1.00 96.81 109 SER A C 1
ATOM 834 O O . SER A 1 109 ? -19.574 -6.293 32.443 1.00 96.81 109 SER A O 1
ATOM 836 N N . GLN A 1 110 ? -17.574 -5.890 31.510 1.00 97.06 110 GLN A N 1
ATOM 837 C CA . GLN A 1 110 ? -16.802 -6.126 32.731 1.00 97.06 110 GLN A CA 1
ATOM 838 C C . GLN A 1 110 ? -17.080 -5.048 33.784 1.00 97.06 110 GLN A C 1
ATOM 840 O O . GLN A 1 110 ? -17.374 -5.398 34.927 1.00 97.06 110 GLN A O 1
ATOM 845 N N . ARG A 1 111 ? -17.083 -3.765 33.391 1.00 94.31 111 ARG A N 1
ATOM 846 C CA . ARG A 1 111 ? -17.464 -2.647 34.271 1.00 94.31 111 ARG A CA 1
ATOM 847 C C . ARG A 1 111 ? -18.878 -2.818 34.815 1.00 94.31 111 ARG A C 1
ATOM 849 O O . ARG A 1 111 ? -19.112 -2.635 36.005 1.00 94.31 111 ARG A O 1
ATOM 856 N N . PHE A 1 112 ? -19.827 -3.212 33.970 1.00 94.38 112 PHE A N 1
ATOM 857 C CA . PHE A 1 112 ? -21.196 -3.451 34.413 1.00 94.38 112 PHE A CA 1
ATOM 858 C C . PHE A 1 112 ? -21.273 -4.596 35.429 1.00 94.38 112 PHE A C 1
ATOM 860 O O . PHE A 1 112 ? -21.927 -4.457 36.460 1.00 94.38 112 PHE A O 1
ATOM 867 N N . ARG A 1 113 ? -20.567 -5.710 35.190 1.00 95.25 113 ARG A N 1
ATOM 868 C CA . ARG A 1 113 ? -20.517 -6.842 36.130 1.00 95.25 113 ARG A CA 1
ATOM 869 C C . ARG A 1 113 ? -19.923 -6.453 37.484 1.00 95.25 113 ARG A C 1
ATOM 871 O O . ARG A 1 113 ? -20.464 -6.877 38.503 1.00 95.25 113 ARG A O 1
ATOM 878 N N . SER A 1 114 ? -18.854 -5.653 37.513 1.00 92.00 114 SER A N 1
ATOM 879 C CA . SER A 1 114 ? -18.265 -5.193 38.777 1.00 92.00 114 SER A CA 1
ATOM 880 C C . SER A 1 114 ? -19.220 -4.280 39.546 1.00 92.00 114 SER A C 1
ATOM 882 O O . SER A 1 114 ? -19.416 -4.479 40.742 1.00 92.00 114 SER A O 1
ATOM 884 N N . VAL A 1 115 ? -19.890 -3.346 38.860 1.00 91.38 115 VAL A N 1
ATOM 885 C CA . VAL A 1 115 ? -20.878 -2.465 39.503 1.00 91.38 115 VAL A CA 1
ATOM 886 C C . VAL A 1 115 ? -22.096 -3.250 39.986 1.00 91.38 115 VAL A C 1
ATOM 888 O O . VAL A 1 115 ? -22.569 -3.003 41.090 1.00 91.38 115 VAL A O 1
ATOM 891 N N . LEU A 1 116 ? -22.591 -4.224 39.215 1.00 92.31 116 LEU A N 1
ATOM 892 C CA . LEU A 1 116 ? -23.715 -5.072 39.619 1.00 92.31 116 LEU A CA 1
ATOM 893 C C . LEU A 1 116 ? -23.408 -5.824 40.924 1.00 92.31 116 LEU A C 1
ATOM 895 O O . LEU A 1 116 ? -24.259 -5.884 41.811 1.00 92.31 116 LEU A O 1
ATOM 899 N N . ALA A 1 117 ? -22.197 -6.372 41.050 1.00 92.81 117 ALA A N 1
ATOM 900 C CA . ALA A 1 117 ? -21.773 -7.093 42.247 1.00 92.81 117 ALA A CA 1
ATOM 901 C C . ALA A 1 117 ? -21.729 -6.192 43.495 1.00 92.81 117 ALA A C 1
ATOM 903 O O . ALA A 1 117 ? -22.072 -6.639 44.589 1.00 92.81 117 ALA A O 1
ATOM 904 N N . GLU A 1 118 ? -21.335 -4.924 43.352 1.00 89.94 118 GLU A N 1
ATOM 905 C CA . GLU A 1 118 ? -21.379 -3.945 44.448 1.00 89.94 118 GLU A CA 1
ATOM 906 C C . GLU A 1 118 ? -22.801 -3.454 44.737 1.00 89.94 118 GLU A C 1
ATOM 908 O O . GLU A 1 118 ? -23.203 -3.363 45.897 1.00 89.94 118 GLU A O 1
ATOM 913 N N . TYR A 1 119 ? -23.594 -3.220 43.693 1.00 91.94 119 TYR A N 1
ATOM 914 C CA . TYR A 1 119 ? -24.986 -2.791 43.799 1.00 91.94 119 TYR A CA 1
ATOM 915 C C . TYR A 1 119 ? -25.843 -3.805 44.570 1.00 91.94 119 TYR A C 1
ATOM 917 O O . TYR A 1 119 ? -26.687 -3.417 45.375 1.00 91.94 119 TYR A O 1
ATOM 925 N N . GLN A 1 120 ? -25.600 -5.107 44.376 1.00 93.00 120 GLN A N 1
ATOM 926 C CA . GLN A 1 120 ? -26.260 -6.168 45.144 1.00 93.00 120 GLN A CA 1
ATOM 927 C C . GLN A 1 120 ? -25.940 -6.113 46.647 1.00 93.00 120 GLN A C 1
ATOM 929 O O . GLN A 1 120 ? -26.768 -6.536 47.450 1.00 93.00 120 GLN A O 1
ATOM 934 N N . LYS A 1 121 ? -24.772 -5.585 47.042 1.00 92.62 121 LYS A N 1
ATOM 935 C CA . LYS A 1 121 ? -24.385 -5.435 48.455 1.00 92.62 121 LYS A CA 1
ATOM 936 C C . LYS A 1 121 ? -25.011 -4.195 49.096 1.00 92.62 121 LYS A C 1
ATOM 938 O O . LYS A 1 121 ? -25.435 -4.267 50.245 1.00 92.62 121 LYS A O 1
ATOM 943 N N . ALA A 1 122 ? -25.050 -3.064 48.384 1.00 93.50 122 ALA A N 1
ATOM 944 C CA . ALA A 1 122 ? -25.527 -1.785 48.920 1.00 93.50 122 ALA A CA 1
ATOM 945 C C . ALA A 1 122 ? -26.213 -0.904 47.847 1.00 93.50 122 ALA A C 1
ATOM 947 O O . ALA A 1 122 ? -25.615 0.049 47.344 1.00 93.50 122 ALA A O 1
ATOM 948 N N . PRO A 1 123 ? -27.494 -1.152 47.518 1.00 90.75 123 PRO A N 1
ATOM 949 C CA . PRO A 1 123 ? -28.139 -0.544 46.351 1.00 90.75 123 PRO A CA 1
ATOM 950 C C . PRO A 1 123 ? -28.367 0.974 46.452 1.00 90.75 123 PRO A C 1
ATOM 952 O O . PRO A 1 123 ? -28.297 1.664 45.435 1.00 90.75 123 PRO A O 1
ATOM 955 N N . GLN A 1 124 ? -28.631 1.509 47.652 1.00 92.00 124 GLN A N 1
ATOM 956 C CA . GLN A 1 124 ? -28.867 2.951 47.843 1.00 92.00 124 GLN A CA 1
ATOM 957 C C . GLN A 1 124 ? -27.582 3.764 47.617 1.00 92.00 124 GLN A C 1
ATOM 959 O O . GLN A 1 124 ? -27.554 4.667 46.787 1.00 92.00 124 GLN A O 1
ATOM 964 N N . VAL A 1 125 ? -26.479 3.368 48.263 1.00 93.38 125 VAL A N 1
ATOM 965 C CA . VAL A 1 125 ? -25.200 4.096 48.188 1.00 93.38 125 VAL A CA 1
ATOM 966 C C . VAL A 1 125 ? -24.631 4.086 46.767 1.00 93.38 125 VAL A C 1
ATOM 968 O O . VAL A 1 125 ? -24.122 5.101 46.295 1.00 93.38 125 VAL A O 1
ATOM 971 N N . THR A 1 126 ? -24.742 2.961 46.051 1.00 91.44 126 THR A N 1
ATOM 972 C CA . THR A 1 126 ? -24.264 2.864 44.664 1.00 91.44 126 THR A CA 1
ATOM 973 C C . THR A 1 126 ? -25.066 3.758 43.711 1.00 91.44 126 THR A C 1
ATOM 975 O O . THR A 1 126 ? -24.475 4.356 42.813 1.00 91.44 126 THR A O 1
ATOM 978 N N . ARG A 1 127 ? -26.389 3.894 43.901 1.00 91.19 127 ARG A N 1
ATOM 979 C CA . ARG A 1 127 ? -27.233 4.810 43.106 1.00 91.19 127 ARG A CA 1
ATOM 980 C C . ARG A 1 127 ? -26.870 6.266 43.339 1.00 91.19 127 ARG A C 1
ATOM 982 O O . ARG A 1 127 ? -26.647 6.987 42.368 1.00 91.19 127 ARG A O 1
ATOM 989 N N . ASP A 1 128 ? -26.772 6.666 44.602 1.00 93.25 128 ASP A N 1
ATOM 990 C CA . ASP A 1 128 ? -26.437 8.042 44.965 1.00 93.25 128 ASP A CA 1
ATOM 991 C C . ASP A 1 128 ? -25.051 8.418 44.440 1.00 93.25 128 ASP A C 1
ATOM 993 O O . ASP A 1 128 ? -24.875 9.483 43.850 1.00 93.25 128 ASP A O 1
ATOM 997 N N . ARG A 1 129 ? -24.074 7.507 44.557 1.00 93.31 129 ARG A N 1
ATOM 998 C CA . ARG A 1 129 ? -22.733 7.712 44.003 1.00 93.31 129 ARG A CA 1
ATOM 999 C C . ARG A 1 129 ? -22.753 7.859 42.483 1.00 93.31 129 ARG A C 1
ATOM 1001 O O . ARG A 1 129 ? -22.181 8.810 41.970 1.00 93.31 129 ARG A O 1
ATOM 1008 N N . MET A 1 130 ? -23.446 6.972 41.767 1.00 90.19 130 MET A N 1
ATOM 1009 C CA . MET A 1 130 ? -23.534 7.039 40.304 1.00 90.19 130 MET A CA 1
ATOM 1010 C C . MET A 1 130 ? -24.218 8.334 39.830 1.00 90.19 130 MET A C 1
ATOM 1012 O O . MET A 1 130 ? -23.802 8.919 38.831 1.00 90.19 130 MET A O 1
ATOM 1016 N N . TYR A 1 131 ? -25.226 8.816 40.565 1.00 93.50 131 TYR A N 1
ATOM 1017 C CA . TYR A 1 131 ? -25.875 10.100 40.299 1.00 93.50 131 TYR A CA 1
ATOM 1018 C C . TYR A 1 131 ? -24.936 11.285 40.538 1.00 93.50 131 TYR A C 1
ATOM 1020 O O . TYR A 1 131 ? -24.828 12.161 39.680 1.00 93.50 131 TYR A O 1
ATOM 1028 N N . LEU A 1 132 ? -24.241 11.313 41.678 1.00 94.38 132 LEU A N 1
ATOM 1029 C CA . LEU A 1 132 ? -23.294 12.379 41.999 1.00 94.38 132 LEU A CA 1
ATOM 1030 C C . LEU A 1 132 ? -22.117 12.406 41.019 1.00 94.38 132 LEU A C 1
ATOM 1032 O O . LEU A 1 132 ? -21.754 13.492 40.579 1.00 94.38 132 LEU A O 1
ATOM 1036 N N . ASP A 1 133 ? -21.588 11.251 40.611 1.00 92.00 133 ASP A N 1
ATOM 1037 C CA . ASP A 1 133 ? -20.520 11.149 39.608 1.00 92.00 133 ASP A CA 1
ATOM 1038 C C . ASP A 1 133 ? -20.996 11.673 38.238 1.00 92.00 133 ASP A C 1
ATOM 1040 O O . ASP A 1 133 ? -20.313 12.482 37.604 1.00 92.00 133 ASP A O 1
ATOM 1044 N N . ALA A 1 134 ? -22.201 11.287 37.798 1.00 91.38 134 ALA A N 1
ATOM 1045 C CA . ALA A 1 134 ? -22.787 11.779 36.550 1.00 91.38 134 ALA A CA 1
ATOM 1046 C C . ALA A 1 134 ? -23.047 13.295 36.592 1.00 91.38 134 ALA A C 1
ATOM 1048 O O . ALA A 1 134 ? -22.721 14.014 35.645 1.00 91.38 134 ALA A O 1
ATOM 1049 N N . MET A 1 135 ? -23.590 13.798 37.705 1.00 90.69 135 MET A N 1
ATOM 1050 C CA . MET A 1 135 ? -23.781 15.230 37.931 1.00 90.69 135 MET A CA 1
ATOM 1051 C C . MET A 1 135 ? -22.445 15.967 37.973 1.00 90.69 135 MET A C 1
ATOM 1053 O O . MET A 1 135 ? -22.338 17.033 37.378 1.00 90.69 135 MET A O 1
ATOM 1057 N N . GLN A 1 136 ? -21.416 15.419 38.621 1.00 91.25 136 GLN A N 1
ATOM 1058 C CA . GLN A 1 136 ? -20.078 16.005 38.659 1.00 91.25 136 GLN A CA 1
ATOM 1059 C C . GLN A 1 136 ? -19.480 16.103 37.255 1.00 91.25 136 GLN A C 1
ATOM 1061 O O . GLN A 1 136 ? -18.958 17.156 36.896 1.00 91.25 136 GLN A O 1
ATOM 1066 N N . GLN A 1 137 ? -19.580 15.048 36.446 1.00 90.19 137 GLN A N 1
ATOM 1067 C CA . GLN A 1 137 ? -19.046 15.042 35.085 1.00 90.19 137 GLN A CA 1
ATOM 1068 C C . GLN A 1 137 ? -19.809 16.001 34.165 1.00 90.19 137 GLN A C 1
ATOM 1070 O O . GLN A 1 137 ? -19.193 16.731 33.389 1.00 90.19 137 GLN A O 1
ATOM 1075 N N . MET A 1 138 ? -21.137 16.058 34.290 1.00 88.75 138 MET A N 1
ATOM 1076 C CA . MET A 1 138 ? -21.950 17.044 33.582 1.00 88.75 138 MET A CA 1
ATOM 1077 C C . MET A 1 138 ? -21.551 18.456 34.015 1.00 88.75 138 MET A C 1
ATOM 1079 O O . MET A 1 138 ? -21.114 19.244 33.187 1.00 88.75 138 MET A O 1
ATOM 1083 N N . TYR A 1 139 ? -21.604 18.758 35.314 1.00 86.38 139 TYR A N 1
ATOM 1084 C CA . TYR A 1 139 ? -21.294 20.080 35.857 1.00 86.38 139 TYR A CA 1
ATOM 1085 C C . TYR A 1 139 ? -19.831 20.513 35.704 1.00 86.38 139 TYR A C 1
ATOM 1087 O O . TYR A 1 139 ? -19.571 21.710 35.808 1.00 86.38 139 TYR A O 1
ATOM 1095 N N . GLY A 1 140 ? -18.897 19.585 35.484 1.00 86.75 140 GLY A N 1
ATOM 1096 C CA . GLY A 1 140 ? -17.501 19.881 35.162 1.00 86.75 140 GLY A CA 1
ATOM 1097 C C . GLY A 1 140 ? -17.294 20.324 33.711 1.00 86.75 140 GLY A C 1
ATOM 1098 O O . GLY A 1 140 ? -16.397 21.116 33.445 1.00 86.75 140 GLY A O 1
ATOM 1099 N N . ASN A 1 141 ? -18.148 19.863 32.790 1.00 82.00 141 ASN A N 1
ATOM 1100 C CA . ASN A 1 141 ? -18.040 20.142 31.355 1.00 82.00 141 ASN A CA 1
ATOM 1101 C C . ASN A 1 141 ? -18.932 21.303 30.875 1.00 82.00 141 ASN A C 1
ATOM 1103 O O . ASN A 1 141 ? -18.863 21.670 29.705 1.00 82.00 141 ASN A O 1
ATOM 1107 N N . VAL A 1 142 ? -19.769 21.888 31.743 1.00 81.56 142 VAL A N 1
ATOM 1108 C CA . VAL A 1 142 ? -20.581 23.077 31.414 1.00 81.56 142 VAL A CA 1
ATOM 1109 C C . VAL A 1 142 ? -20.029 24.334 32.074 1.00 81.56 142 VAL A C 1
ATOM 1111 O O . VAL A 1 142 ? -19.727 24.357 33.268 1.00 81.56 142 VAL A O 1
ATOM 1114 N N . THR A 1 143 ? -19.986 25.423 31.309 1.00 72.94 143 THR A N 1
ATOM 1115 C CA . THR A 1 143 ? -19.684 26.761 31.818 1.00 72.94 143 THR A CA 1
ATOM 1116 C C . THR A 1 143 ? -20.797 27.215 32.763 1.00 72.94 143 THR A C 1
ATOM 1118 O O . THR A 1 143 ? -21.897 27.564 32.335 1.00 72.94 143 THR A O 1
ATOM 1121 N N . LYS A 1 144 ? -20.527 27.202 34.071 1.00 74.00 144 LYS A N 1
ATOM 1122 C CA . LYS A 1 144 ? -21.468 27.693 35.086 1.00 74.00 144 LYS A CA 1
ATOM 1123 C C . LYS A 1 144 ? -21.481 29.220 35.116 1.00 74.00 144 LYS A C 1
ATOM 1125 O O . LYS A 1 144 ? -20.450 29.841 35.359 1.00 74.00 144 LYS A O 1
ATOM 1130 N N . ILE A 1 145 ? -22.663 29.810 34.945 1.00 68.94 145 ILE A N 1
ATOM 1131 C CA . ILE A 1 145 ? -22.914 31.239 35.160 1.00 68.94 145 ILE A CA 1
ATOM 1132 C C . ILE A 1 145 ? -23.809 31.359 36.395 1.00 68.94 145 ILE A C 1
ATOM 1134 O O . ILE A 1 145 ? -24.933 30.863 36.406 1.00 68.94 145 ILE A O 1
ATOM 1138 N N . LEU A 1 146 ? -23.285 31.970 37.457 1.00 67.12 146 LEU A N 1
ATOM 1139 C CA . LEU A 1 146 ? -24.004 32.218 38.707 1.00 67.12 146 LEU A CA 1
ATOM 1140 C C . LEU A 1 146 ? -24.538 33.654 38.671 1.00 67.12 146 LEU A C 1
ATOM 1142 O O . LEU A 1 146 ? -23.755 34.589 38.524 1.00 67.12 146 LEU A O 1
ATOM 1146 N N . VAL A 1 147 ? -25.855 33.825 38.791 1.00 63.38 147 VAL A N 1
ATOM 1147 C CA . VAL A 1 147 ? -26.515 35.139 38.829 1.00 63.38 147 VAL A CA 1
ATOM 1148 C C . VAL A 1 147 ? -26.980 35.396 40.261 1.00 63.38 147 VAL A C 1
ATOM 1150 O O . VAL A 1 147 ? -27.827 34.665 40.772 1.00 63.38 147 VAL A O 1
ATOM 1153 N N . ASP A 1 148 ? -26.421 36.411 40.923 1.00 64.38 148 ASP A N 1
ATOM 1154 C CA . ASP A 1 148 ? -26.898 36.863 42.234 1.00 64.38 148 ASP A CA 1
ATOM 1155 C C . ASP A 1 148 ? -28.024 37.886 42.026 1.00 64.38 148 ASP A C 1
ATOM 1157 O O . ASP A 1 148 ? -27.801 38.995 41.547 1.00 64.38 148 ASP A O 1
ATOM 1161 N N . SER A 1 149 ? -29.261 37.491 42.336 1.00 61.31 149 SER A N 1
ATOM 1162 C CA . SER A 1 149 ? -30.470 38.291 42.086 1.00 61.31 149 SER A CA 1
ATOM 1163 C C . SER A 1 149 ? -30.962 39.038 43.333 1.00 61.31 149 SER A C 1
ATOM 1165 O O . SER A 1 149 ? -32.146 39.368 43.434 1.00 61.31 149 SER A O 1
ATOM 1167 N N . ARG A 1 150 ? -30.102 39.299 44.323 1.00 64.69 150 ARG A N 1
ATOM 1168 C CA . ARG A 1 150 ? -30.560 39.936 45.568 1.00 64.69 150 ARG A CA 1
ATOM 1169 C C . ARG A 1 150 ? -30.794 41.452 45.462 1.00 64.69 150 ARG A C 1
ATOM 1171 O O . ARG A 1 150 ? -31.386 42.022 46.373 1.00 64.69 150 ARG A O 1
ATOM 1178 N N . GLN A 1 151 ? -30.405 42.108 44.362 1.00 57.28 151 GLN A N 1
ATOM 1179 C CA . GLN A 1 151 ? -30.629 43.549 44.191 1.00 57.28 151 GLN A CA 1
ATOM 1180 C C . GLN A 1 151 ? -30.778 43.972 42.714 1.00 57.28 151 GLN A C 1
ATOM 1182 O O . GLN A 1 151 ? -29.834 44.438 42.094 1.00 57.28 151 GLN A O 1
ATOM 1187 N N . GLY A 1 152 ? -31.980 43.795 42.152 1.00 56.34 152 GLY A N 1
ATOM 1188 C CA . GLY A 1 152 ? -32.641 44.678 41.166 1.00 56.34 152 GLY A CA 1
ATOM 1189 C C . GLY A 1 152 ? -31.957 45.151 39.868 1.00 56.34 152 GLY A C 1
ATOM 1190 O O . GLY A 1 152 ? -32.618 45.846 39.104 1.00 56.34 152 GLY A O 1
ATOM 1191 N N . SER A 1 153 ? -30.702 44.816 39.566 1.00 55.16 153 SER A N 1
ATOM 1192 C CA . SER A 1 153 ? -30.010 45.249 38.345 1.00 55.16 153 SER A CA 1
ATOM 1193 C C . SER A 1 153 ? -29.317 44.062 37.685 1.00 55.16 153 SER A C 1
ATOM 1195 O O . SER A 1 153 ? -28.199 43.682 38.027 1.00 55.16 153 SER A O 1
ATOM 1197 N N . ASN A 1 154 ? -30.030 43.438 36.749 1.00 57.34 154 ASN A N 1
ATOM 1198 C CA . ASN A 1 154 ? -29.572 42.273 36.004 1.00 57.34 154 ASN A CA 1
ATOM 1199 C C . ASN A 1 154 ? -28.705 42.724 34.815 1.00 57.34 154 ASN A C 1
ATOM 1201 O O . ASN A 1 154 ? -29.133 42.671 33.663 1.00 57.34 154 ASN A O 1
ATOM 1205 N N . LEU A 1 155 ? -27.489 43.211 35.080 1.00 58.88 155 LEU A N 1
ATOM 1206 C CA . LEU A 1 155 ? -26.473 43.307 34.033 1.00 58.88 155 LEU A CA 1
ATOM 1207 C C . LEU A 1 155 ? -25.964 41.891 33.767 1.00 58.88 155 LEU A C 1
ATOM 1209 O O . LEU A 1 155 ? -25.106 41.375 34.480 1.00 58.88 155 LEU A O 1
ATOM 1213 N N . LEU A 1 156 ? -26.537 41.258 32.743 1.00 62.06 156 LEU A N 1
ATOM 1214 C CA . LEU A 1 156 ? -26.071 39.991 32.194 1.00 62.06 156 LEU A CA 1
ATOM 1215 C C . LEU A 1 156 ? -24.663 40.200 31.619 1.00 62.06 156 LEU A C 1
ATOM 1217 O O . LEU A 1 156 ? -24.488 40.468 30.432 1.00 62.06 156 LEU A O 1
ATOM 1221 N N . TYR A 1 157 ? -23.645 40.114 32.475 1.00 62.56 157 TYR A N 1
ATOM 1222 C CA . TYR A 1 157 ? -22.259 40.062 32.041 1.00 62.56 157 TYR A CA 1
ATOM 1223 C C . TYR A 1 157 ? -22.002 38.655 31.516 1.00 62.56 157 TYR A C 1
ATOM 1225 O O . TYR A 1 157 ? -21.645 37.744 32.260 1.00 62.56 157 TYR A O 1
ATOM 1233 N N . LEU A 1 158 ? -22.261 38.474 30.224 1.00 64.06 158 LEU A N 1
ATOM 1234 C CA . LEU A 1 158 ? -21.818 37.312 29.480 1.00 64.06 158 LEU A CA 1
ATOM 1235 C C . LEU A 1 158 ? -20.381 37.601 29.023 1.00 64.06 158 LEU A C 1
ATOM 1237 O O . LEU A 1 158 ? -20.206 38.388 28.090 1.00 64.06 158 LEU A O 1
ATOM 1241 N N . PRO A 1 159 ? -19.338 37.020 29.649 1.00 67.31 159 PRO A N 1
ATOM 1242 C CA . PRO A 1 159 ? -17.975 37.153 29.156 1.00 67.31 159 PRO A CA 1
ATOM 1243 C C . PRO A 1 159 ? -17.826 36.311 27.883 1.00 67.31 159 PRO A C 1
ATOM 1245 O O . PRO A 1 159 ? -17.237 35.231 27.900 1.00 67.31 159 PRO A O 1
ATOM 1248 N N . LEU A 1 160 ? -18.370 36.813 26.770 1.00 62.72 160 LEU A N 1
ATOM 1249 C CA . LEU A 1 160 ? -18.197 36.245 25.431 1.00 62.72 160 LEU A CA 1
ATOM 1250 C C . LEU A 1 160 ? -16.709 36.039 25.125 1.00 62.72 160 LEU A C 1
ATOM 1252 O O . LEU A 1 160 ? -16.335 35.029 24.545 1.00 62.72 160 LEU A O 1
ATOM 1256 N N . ASP A 1 161 ? -15.859 36.937 25.620 1.00 63.34 161 ASP A N 1
ATOM 1257 C CA . ASP A 1 161 ? -14.415 36.919 25.399 1.00 63.34 161 ASP A CA 1
ATOM 1258 C C . ASP A 1 161 ? -13.728 35.667 25.986 1.00 63.34 161 ASP A C 1
ATOM 1260 O O . ASP A 1 161 ? -12.871 35.053 25.353 1.00 63.34 161 ASP A O 1
ATOM 1264 N N . LYS A 1 162 ? -14.173 35.189 27.160 1.00 65.12 162 LYS A N 1
ATOM 1265 C CA . LYS A 1 162 ? -13.628 33.963 27.776 1.00 65.12 162 LYS A CA 1
ATOM 1266 C C . LYS A 1 162 ? -14.171 32.689 27.131 1.00 65.12 162 LYS A C 1
ATOM 1268 O O . LYS A 1 162 ? -13.452 31.698 27.052 1.00 65.12 162 LYS A O 1
ATOM 1273 N N . ILE A 1 163 ? -15.417 32.722 26.655 1.00 65.81 163 ILE A N 1
ATOM 1274 C CA . ILE A 1 163 ? -16.049 31.597 25.950 1.00 65.81 163 ILE A CA 1
ATOM 1275 C C . ILE A 1 163 ? -15.407 31.415 24.569 1.00 65.81 163 ILE A C 1
ATOM 1277 O O . ILE A 1 163 ? -15.106 30.289 24.185 1.00 65.81 163 ILE A O 1
ATOM 1281 N N . ILE A 1 164 ? -15.119 32.510 23.856 1.00 69.56 164 ILE A N 1
ATOM 1282 C CA . ILE A 1 164 ? -14.403 32.482 22.573 1.00 69.56 164 ILE A CA 1
ATOM 1283 C C . ILE A 1 164 ? -12.953 32.028 22.777 1.00 69.56 164 ILE A C 1
ATOM 1285 O O . ILE A 1 164 ? -12.473 31.211 22.000 1.00 69.56 164 ILE A O 1
ATOM 1289 N N . GLN A 1 165 ? -12.269 32.463 23.843 1.00 65.62 165 GLN A N 1
ATOM 1290 C CA . GLN A 1 165 ? -10.923 31.964 24.160 1.00 65.62 165 GLN A CA 1
ATOM 1291 C C . GLN A 1 165 ? -10.904 30.475 24.539 1.00 65.62 165 GLN A C 1
ATOM 1293 O O . GLN A 1 165 ? -9.990 29.770 24.124 1.00 65.62 165 GLN A O 1
ATOM 1298 N N . GLN A 1 166 ? -11.900 29.962 25.273 1.00 63.94 166 GLN A N 1
ATOM 1299 C CA . GLN A 1 166 ? -12.005 28.523 25.562 1.00 63.94 166 GLN A CA 1
ATOM 1300 C C . GLN A 1 166 ? -12.387 27.6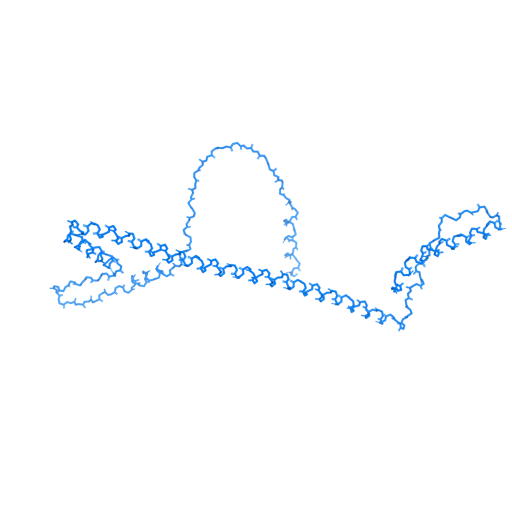95 24.330 1.00 63.94 166 GLN A C 1
ATOM 1302 O O . GLN A 1 166 ? -11.851 26.603 24.161 1.00 63.94 166 GLN A O 1
ATOM 1307 N N . ALA A 1 167 ? -13.250 28.208 23.448 1.00 63.34 167 ALA A N 1
ATOM 1308 C CA . ALA A 1 167 ? -13.555 27.567 22.169 1.00 63.34 167 ALA A CA 1
ATOM 1309 C C . ALA A 1 167 ? -12.333 27.564 21.231 1.00 63.34 167 ALA A C 1
ATOM 1311 O O . ALA A 1 167 ? -12.018 26.535 20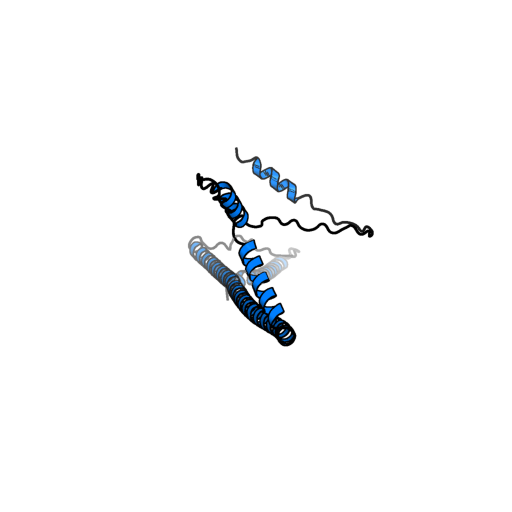.645 1.00 63.34 167 ALA A O 1
ATOM 1312 N N . ALA A 1 168 ? -11.584 28.669 21.159 1.00 59.41 168 ALA A N 1
ATOM 1313 C CA . ALA A 1 168 ? -10.348 28.764 20.380 1.00 59.41 168 ALA A CA 1
ATOM 1314 C C . ALA A 1 168 ? -9.203 27.912 20.961 1.00 59.41 168 ALA A C 1
ATOM 1316 O O . ALA A 1 168 ? -8.369 27.414 20.212 1.00 59.41 168 ALA A O 1
ATOM 1317 N N . ALA A 1 169 ? -9.166 27.710 22.282 1.00 57.88 169 ALA A N 1
ATOM 1318 C CA . ALA A 1 169 ? -8.213 26.807 22.928 1.00 57.88 169 ALA A CA 1
ATOM 1319 C C . ALA A 1 169 ? -8.586 25.323 22.761 1.00 57.88 169 ALA A C 1
ATOM 1321 O O . ALA A 1 169 ? -7.697 24.476 22.767 1.00 57.88 169 ALA A O 1
ATOM 1322 N N . ALA A 1 170 ? -9.875 25.001 22.603 1.00 55.09 170 ALA A N 1
ATOM 1323 C CA . ALA A 1 170 ? -10.346 23.644 22.321 1.00 55.09 170 ALA A CA 1
ATOM 1324 C C . ALA A 1 170 ? -10.197 23.248 20.838 1.00 55.09 170 ALA A C 1
ATOM 1326 O O . ALA A 1 170 ? -10.081 22.060 20.547 1.00 55.09 170 ALA A O 1
ATOM 1327 N N . ASP A 1 171 ? -10.167 24.227 19.925 1.00 44.47 171 ASP A N 1
ATOM 1328 C CA . ASP A 1 171 ? -10.005 24.033 18.472 1.00 44.47 171 ASP A CA 1
ATOM 1329 C C . ASP A 1 171 ? -8.564 24.293 17.980 1.00 44.47 171 ASP A C 1
ATOM 1331 O O . ASP A 1 171 ? -8.270 24.281 16.784 1.00 44.47 171 ASP A O 1
ATOM 1335 N N . ALA A 1 172 ? -7.623 24.508 18.906 1.00 42.44 172 ALA A N 1
ATOM 1336 C CA . ALA A 1 172 ? -6.204 24.483 18.588 1.00 42.44 172 ALA A CA 1
ATOM 1337 C C . ALA A 1 172 ? -5.768 23.016 18.415 1.00 42.44 172 ALA A C 1
ATOM 1339 O O . ALA A 1 172 ? -5.849 22.239 19.373 1.00 42.44 172 ALA A O 1
ATOM 1340 N N . PRO A 1 173 ? -5.280 22.599 17.230 1.00 40.50 173 PRO A N 1
ATOM 1341 C CA . PRO A 1 173 ? -4.718 21.271 17.083 1.00 40.50 173 PRO A CA 1
ATOM 1342 C C . PRO A 1 173 ? -3.535 21.163 18.041 1.00 40.50 173 PRO A C 1
ATOM 1344 O O . PRO A 1 173 ? -2.649 22.019 18.055 1.00 40.50 173 PRO A O 1
ATOM 1347 N N . ALA A 1 174 ? -3.535 20.102 18.845 1.00 40.75 174 ALA A N 1
ATOM 1348 C CA . ALA A 1 174 ? -2.411 19.680 19.659 1.00 40.75 174 ALA A CA 1
ATOM 1349 C C . ALA A 1 174 ? -1.202 19.373 18.755 1.00 40.75 174 ALA A C 1
ATOM 1351 O O . ALA A 1 174 ? -0.921 18.226 18.416 1.00 40.75 174 ALA A O 1
ATOM 1352 N N . ALA A 1 175 ? -0.490 20.419 18.343 1.00 41.81 175 ALA A N 1
ATOM 1353 C CA . ALA A 1 175 ? 0.859 20.356 17.827 1.00 41.81 175 ALA A CA 1
ATOM 1354 C C . ALA A 1 175 ? 1.814 20.706 18.975 1.00 41.81 175 ALA A C 1
ATOM 1356 O O . ALA A 1 175 ? 1.660 21.718 19.652 1.00 41.81 175 ALA A O 1
ATOM 1357 N N . SER A 1 176 ? 2.784 19.814 19.174 1.00 43.00 176 SER A N 1
ATOM 1358 C CA . SER A 1 176 ? 3.848 19.814 20.184 1.00 43.00 176 SER A CA 1
ATOM 1359 C C . SER A 1 176 ? 3.430 19.598 21.644 1.00 43.00 176 SER A C 1
ATOM 1361 O O . SER A 1 176 ? 3.637 20.450 22.504 1.00 43.00 176 SER A O 1
ATOM 1363 N N . VAL A 1 177 ? 2.995 18.375 21.964 1.00 37.31 177 VAL A N 1
ATOM 1364 C CA . VAL A 1 177 ? 3.504 17.744 23.190 1.00 37.31 177 VAL A CA 1
ATOM 1365 C C . VAL A 1 177 ? 4.933 17.290 22.921 1.00 37.31 177 VAL A C 1
ATOM 1367 O O . VAL A 1 177 ? 5.206 16.457 22.059 1.00 37.31 177 VAL A O 1
ATOM 1370 N N . ALA A 1 178 ? 5.836 17.946 23.638 1.00 41.47 178 ALA A N 1
ATOM 1371 C CA . ALA A 1 178 ? 7.250 17.667 23.718 1.00 41.47 178 ALA A CA 1
ATOM 1372 C C . ALA A 1 178 ? 7.517 16.182 24.005 1.00 41.47 178 ALA A C 1
ATOM 1374 O O . ALA A 1 178 ? 6.897 15.573 24.878 1.00 41.47 178 ALA A O 1
ATOM 1375 N N . ALA A 1 179 ? 8.483 15.623 23.276 1.00 40.78 179 ALA A N 1
ATOM 1376 C CA . ALA A 1 179 ? 9.086 14.343 23.602 1.00 40.78 179 ALA A CA 1
ATOM 1377 C C . ALA A 1 179 ? 9.736 14.420 25.001 1.00 40.78 179 ALA A C 1
ATOM 1379 O O . ALA A 1 179 ? 10.422 15.405 25.293 1.00 40.78 179 ALA A O 1
ATOM 1380 N N . PRO A 1 180 ? 9.548 13.415 25.873 1.00 43.47 180 PRO A N 1
ATOM 1381 C CA . PRO A 1 180 ? 10.164 13.413 27.187 1.00 43.47 180 PRO A CA 1
ATOM 1382 C C . PRO A 1 180 ? 11.662 13.121 27.061 1.00 43.47 180 PRO A C 1
ATOM 1384 O O . PRO A 1 180 ? 12.083 12.184 26.382 1.00 43.47 180 PRO A O 1
ATOM 1387 N N . ALA A 1 181 ? 12.464 13.935 27.745 1.00 43.28 181 ALA A N 1
ATOM 1388 C CA . ALA A 1 181 ? 13.875 13.679 27.978 1.00 43.28 181 ALA A CA 1
ATOM 1389 C C . ALA A 1 181 ? 14.039 12.381 28.786 1.00 43.28 181 ALA A C 1
ATOM 1391 O O . ALA A 1 181 ? 13.510 12.262 29.892 1.00 43.28 181 ALA A O 1
ATOM 1392 N N . ALA A 1 182 ? 14.781 11.420 28.235 1.00 41.66 182 ALA A N 1
ATOM 1393 C CA . ALA A 1 182 ? 15.276 10.260 28.969 1.00 41.66 182 ALA A CA 1
ATOM 1394 C C . ALA A 1 182 ? 16.681 10.562 29.536 1.00 41.66 182 ALA A C 1
ATOM 1396 O O . ALA A 1 182 ? 17.455 11.279 28.894 1.00 41.66 182 ALA A O 1
ATOM 1397 N N . PRO A 1 183 ? 17.012 10.055 30.737 1.00 44.53 183 PRO A N 1
ATOM 1398 C CA . PRO A 1 183 ? 18.208 10.437 31.476 1.00 44.53 183 PRO A CA 1
ATOM 1399 C C . PRO A 1 183 ? 19.463 9.697 30.995 1.00 44.53 183 PRO A C 1
ATOM 1401 O O . PRO A 1 183 ? 19.402 8.632 30.384 1.00 44.53 183 PRO A O 1
ATOM 1404 N N . ALA A 1 184 ? 20.615 10.288 31.307 1.00 40.72 184 ALA A N 1
ATOM 1405 C CA . ALA A 1 184 ? 21.942 9.784 30.995 1.00 40.72 184 ALA A CA 1
ATOM 1406 C C . ALA A 1 184 ? 22.226 8.393 31.590 1.00 40.72 184 ALA A C 1
ATOM 1408 O O . ALA A 1 184 ? 22.017 8.164 32.781 1.00 40.72 184 ALA A O 1
ATOM 1409 N N . THR A 1 185 ? 22.835 7.520 30.783 1.00 35.06 185 THR A N 1
ATOM 1410 C CA . THR A 1 185 ? 23.631 6.379 31.254 1.00 35.06 185 THR A CA 1
ATOM 1411 C C . THR A 1 185 ? 24.944 6.299 30.482 1.00 35.06 185 THR A C 1
ATOM 1413 O O . THR A 1 185 ? 24.983 6.370 29.257 1.00 35.06 185 THR A O 1
ATOM 1416 N N . THR A 1 186 ? 26.015 6.159 31.250 1.00 41.25 186 THR A N 1
ATOM 1417 C CA . THR A 1 186 ? 27.422 5.963 30.892 1.00 41.25 186 THR A CA 1
ATOM 1418 C C . THR A 1 186 ? 27.688 4.677 30.098 1.00 41.25 186 THR A C 1
ATOM 1420 O O . THR A 1 186 ? 27.191 3.621 30.485 1.00 41.25 186 THR A O 1
ATOM 1423 N N . GLY A 1 187 ? 28.565 4.738 29.085 1.00 36.06 187 GLY A N 1
ATOM 1424 C CA . GLY A 1 187 ? 29.164 3.555 28.445 1.00 36.06 187 GLY A CA 1
ATOM 1425 C C . GLY A 1 187 ? 30.025 3.862 27.205 1.00 36.06 187 GLY A C 1
ATOM 1426 O O . GLY A 1 187 ? 29.475 4.131 26.149 1.00 36.06 187 GLY A O 1
ATOM 1427 N N . THR A 1 188 ? 31.353 3.819 27.387 1.00 38.28 188 THR A N 1
ATOM 1428 C CA . THR A 1 188 ? 32.491 3.492 26.478 1.00 38.28 188 THR A CA 1
ATOM 1429 C C . THR A 1 188 ? 32.504 3.935 24.987 1.00 38.28 188 THR A C 1
ATOM 1431 O O . THR A 1 188 ? 31.560 3.660 24.253 1.00 38.28 188 THR A O 1
ATOM 1434 N N . PRO A 1 189 ? 33.619 4.514 24.470 1.00 51.12 189 PRO A N 1
ATOM 1435 C CA . PRO A 1 189 ? 33.724 4.987 23.085 1.00 51.12 189 PRO A CA 1
ATOM 1436 C C . PRO A 1 189 ? 34.240 3.912 22.105 1.00 51.12 189 PRO A C 1
ATOM 1438 O O . PRO A 1 189 ? 35.149 3.150 22.431 1.00 51.12 189 PRO A O 1
ATOM 1441 N N . ALA A 1 190 ? 33.727 3.916 20.869 1.00 46.81 190 ALA A N 1
ATOM 1442 C CA . ALA A 1 190 ? 34.313 3.239 19.702 1.00 46.81 190 ALA A CA 1
ATOM 1443 C C . ALA A 1 190 ? 34.046 4.057 18.409 1.00 46.81 190 ALA A C 1
ATOM 1445 O O . ALA A 1 190 ? 33.059 4.795 18.369 1.00 46.81 190 ALA A O 1
ATOM 1446 N N . PRO A 1 191 ? 34.933 4.011 17.389 1.00 49.75 191 PRO A N 1
ATOM 1447 C CA . PRO A 1 191 ? 35.162 5.133 16.471 1.00 49.75 191 PRO A CA 1
ATOM 1448 C C . PRO A 1 191 ? 34.337 5.126 15.164 1.00 49.75 191 PRO A C 1
ATOM 1450 O O . PRO A 1 191 ? 33.683 4.153 14.806 1.00 49.75 191 PRO A O 1
ATOM 1453 N N . ALA A 1 192 ? 34.404 6.276 14.484 1.00 50.25 192 ALA A N 1
ATOM 1454 C CA . ALA A 1 192 ? 33.645 6.768 13.326 1.00 50.25 192 ALA A CA 1
ATOM 1455 C C . ALA A 1 192 ? 33.642 5.917 12.034 1.00 50.25 192 ALA A C 1
ATOM 1457 O O . ALA A 1 192 ? 34.515 5.076 11.826 1.00 50.25 192 ALA A O 1
ATOM 1458 N N . PRO A 1 193 ? 32.793 6.318 11.064 1.00 48.62 193 PRO A N 1
ATOM 1459 C CA . PRO A 1 193 ? 33.269 6.485 9.694 1.00 48.62 193 PRO A CA 1
ATOM 1460 C C . PRO A 1 193 ? 33.041 7.905 9.140 1.00 48.62 193 PRO A C 1
ATOM 1462 O O . PRO A 1 193 ? 32.150 8.648 9.549 1.00 48.62 193 PRO A O 1
ATOM 1465 N N . ALA A 1 194 ? 33.925 8.273 8.214 1.00 51.62 194 ALA A N 1
ATOM 1466 C CA . ALA A 1 194 ? 34.106 9.590 7.620 1.00 51.62 194 ALA A CA 1
ATOM 1467 C C . ALA A 1 194 ? 32.907 10.083 6.788 1.00 51.62 194 ALA A C 1
ATOM 1469 O O . ALA A 1 194 ? 32.364 9.354 5.960 1.00 51.62 194 ALA A O 1
ATOM 1470 N N . ALA A 1 195 ? 32.554 11.360 6.964 1.00 47.50 195 ALA A N 1
ATOM 1471 C CA . ALA A 1 195 ? 31.581 12.070 6.140 1.00 47.50 195 ALA A CA 1
ATOM 1472 C C . ALA A 1 195 ? 32.263 12.687 4.906 1.00 47.50 195 ALA A C 1
ATOM 1474 O O . ALA A 1 195 ? 33.182 13.500 5.028 1.00 47.50 195 ALA A O 1
ATOM 1475 N N . ASP A 1 196 ? 31.781 12.294 3.729 1.00 51.88 196 ASP A N 1
ATOM 1476 C CA . ASP A 1 196 ? 32.216 12.744 2.407 1.00 51.88 196 ASP A CA 1
ATOM 1477 C C . ASP A 1 196 ? 31.947 14.251 2.204 1.00 51.88 196 ASP A C 1
ATOM 1479 O O . ASP A 1 196 ? 30.840 14.757 2.414 1.00 51.88 196 ASP A O 1
ATOM 1483 N N . SER A 1 197 ? 32.986 14.996 1.827 1.00 58.28 197 SER A N 1
ATOM 1484 C CA . SER A 1 197 ? 32.985 16.452 1.645 1.00 58.28 197 SER A CA 1
ATOM 1485 C C . SER A 1 197 ? 32.594 16.894 0.230 1.00 58.28 197 SER A C 1
ATOM 1487 O O . SER A 1 197 ? 32.460 18.093 -0.015 1.00 58.28 197 SER A O 1
ATOM 1489 N N . ARG A 1 198 ? 32.341 15.959 -0.693 1.00 57.97 198 ARG A N 1
ATOM 1490 C CA . ARG A 1 198 ? 32.078 16.267 -2.111 1.00 57.97 198 ARG A CA 1
ATOM 1491 C C . ARG A 1 198 ? 30.676 16.813 -2.386 1.00 57.97 198 ARG A C 1
ATOM 1493 O O . ARG A 1 198 ? 30.488 17.561 -3.338 1.00 57.97 198 ARG A O 1
ATOM 1500 N N . THR A 1 199 ? 29.703 16.534 -1.523 1.00 51.91 199 THR A N 1
ATOM 1501 C CA . THR A 1 199 ? 28.299 16.933 -1.748 1.00 51.91 199 THR A CA 1
ATOM 1502 C C . THR A 1 199 ? 28.020 18.401 -1.401 1.00 51.91 199 THR A C 1
ATOM 1504 O O . THR A 1 199 ? 27.025 18.967 -1.847 1.00 51.91 199 THR A O 1
ATOM 1507 N N . ARG A 1 200 ? 28.892 19.053 -0.618 1.00 58.69 200 ARG A N 1
ATOM 1508 C CA . ARG A 1 200 ? 28.679 20.445 -0.176 1.00 58.69 200 ARG A CA 1
ATOM 1509 C C . ARG A 1 200 ? 29.076 21.496 -1.212 1.00 58.69 200 ARG A C 1
ATOM 1511 O O . ARG A 1 200 ? 28.565 22.611 -1.139 1.00 58.69 200 ARG A O 1
ATOM 1518 N N . ASP A 1 201 ? 29.940 21.157 -2.165 1.00 55.56 201 ASP A N 1
ATOM 1519 C CA . ASP A 1 201 ? 30.466 22.137 -3.122 1.00 55.56 201 ASP A CA 1
ATOM 1520 C C . ASP A 1 201 ? 29.521 22.347 -4.322 1.00 55.56 201 ASP A C 1
ATOM 1522 O O . ASP A 1 201 ? 29.299 23.468 -4.771 1.00 55.56 201 ASP A O 1
ATOM 1526 N N . SER A 1 202 ? 28.809 21.299 -4.756 1.00 58.62 202 SER A N 1
ATOM 1527 C CA . SER A 1 202 ? 27.860 21.357 -5.887 1.00 58.62 202 SER A CA 1
ATOM 1528 C C . SER A 1 202 ? 26.584 22.175 -5.620 1.00 58.62 202 SER A C 1
ATOM 1530 O O . SER A 1 202 ? 25.799 22.434 -6.539 1.00 58.62 202 SER A O 1
ATOM 1532 N N . ALA A 1 203 ? 26.339 22.563 -4.366 1.00 57.59 203 ALA A N 1
ATOM 1533 C CA . ALA A 1 203 ? 25.216 23.418 -3.991 1.00 57.59 203 ALA A CA 1
ATOM 1534 C C . ALA A 1 203 ? 25.547 24.914 -4.115 1.00 57.59 203 ALA A C 1
ATOM 1536 O O . ALA A 1 203 ? 24.638 25.710 -4.308 1.00 57.59 203 ALA A O 1
ATOM 1537 N N . ARG A 1 204 ? 26.829 25.306 -4.050 1.00 62.22 204 ARG A N 1
ATOM 1538 C CA . ARG A 1 204 ? 27.234 26.725 -4.068 1.00 62.22 204 ARG A CA 1
ATOM 1539 C C . ARG A 1 204 ? 27.461 27.281 -5.470 1.00 62.22 204 ARG A C 1
ATOM 1541 O O . ARG A 1 204 ? 27.350 28.486 -5.666 1.00 62.22 204 ARG A O 1
ATOM 1548 N N . THR A 1 205 ? 27.750 26.426 -6.447 1.00 55.69 205 THR A N 1
ATOM 1549 C CA . THR A 1 205 ? 28.054 26.868 -7.818 1.00 55.69 205 THR A CA 1
ATOM 1550 C C . THR A 1 205 ? 26.802 27.256 -8.610 1.00 55.69 205 THR A C 1
ATOM 1552 O O . THR A 1 205 ? 26.889 28.079 -9.512 1.00 55.69 205 THR A O 1
ATOM 1555 N N . ARG A 1 206 ? 25.620 26.732 -8.251 1.00 59.16 206 ARG A N 1
ATOM 1556 C CA . ARG A 1 206 ? 24.371 26.979 -8.997 1.00 59.16 206 ARG A CA 1
ATOM 1557 C C . ARG A 1 206 ? 23.721 28.344 -8.745 1.00 59.16 206 ARG A C 1
ATOM 1559 O O . ARG A 1 206 ? 22.924 28.768 -9.569 1.00 59.16 206 ARG A O 1
ATOM 1566 N N . ASP A 1 207 ? 24.091 29.052 -7.678 1.00 56.03 207 ASP A N 1
ATOM 1567 C CA . ASP A 1 207 ? 23.527 30.377 -7.364 1.00 56.03 207 ASP A CA 1
ATOM 1568 C C . ASP A 1 207 ? 24.247 31.547 -8.062 1.00 56.03 207 ASP A C 1
ATOM 1570 O O . ASP A 1 207 ? 23.789 32.685 -7.983 1.00 56.03 207 ASP A O 1
ATOM 1574 N N . ARG A 1 208 ? 25.379 31.315 -8.748 1.00 58.81 208 ARG A N 1
ATOM 1575 C CA . ARG A 1 208 ? 26.206 32.406 -9.305 1.00 58.81 208 ARG A CA 1
ATOM 1576 C C . ARG A 1 208 ? 25.998 32.677 -10.805 1.00 58.81 208 ARG A C 1
ATOM 1578 O O . ARG A 1 208 ? 26.467 33.702 -11.280 1.00 58.81 208 ARG A O 1
ATOM 1585 N N . GLU A 1 209 ? 25.278 31.827 -11.537 1.00 55.69 209 GLU A N 1
ATOM 1586 C CA . GLU A 1 209 ? 25.059 31.995 -12.992 1.00 55.69 209 GLU A CA 1
ATOM 1587 C C . GLU A 1 209 ? 23.711 32.634 -13.371 1.00 55.69 209 GLU A C 1
ATOM 1589 O O . GLU A 1 209 ? 23.433 32.829 -14.550 1.00 55.69 209 GLU A O 1
ATOM 1594 N N . ALA A 1 210 ? 22.878 33.012 -12.398 1.00 55.34 210 ALA A N 1
ATOM 1595 C CA . ALA A 1 210 ? 21.606 33.690 -12.650 1.00 55.34 210 ALA A CA 1
ATOM 1596 C C . ALA A 1 210 ? 21.662 35.168 -12.228 1.00 55.34 210 ALA A C 1
ATOM 1598 O O . ALA A 1 210 ? 21.024 35.568 -11.252 1.00 55.34 210 ALA A O 1
ATOM 1599 N N . ARG A 1 211 ? 22.435 35.983 -12.954 1.00 48.34 211 ARG A N 1
ATOM 1600 C CA . ARG A 1 211 ? 22.228 37.437 -13.017 1.00 48.34 211 ARG A CA 1
ATOM 1601 C C . ARG A 1 211 ? 22.856 38.067 -14.248 1.00 48.34 211 ARG A C 1
ATOM 1603 O O . ARG A 1 211 ? 24.027 37.743 -14.531 1.00 48.34 211 ARG A O 1
#

Radius of gyration: 44.65 Å; chains: 1; bounding box: 92×63×104 Å

Secondary structure (DSSP, 8-state):
--HHHHHHHHHHHHHHHHHHHHHHHHHHTT-----------GGG-PPPHHHHHHHHHHHHHHHHHHHHHHHHHHHHHHHHHHHHHHHHHHHHHHHHHHHHHHHHHHHHHHHHHHHHHHHTT-HHHHHHHHHHHHHHHHHHHS-------SSS-------HHHHHHHHHHHSS-----PPPPPPP---------PPPSGGGTTTTSTTSS--